Protein 2AIQ (pdb70)

Sequence (231 aa):
VIGGDECNINEHRFLALVYANGSLCGGTLINQEWVLTARHCDRGNMRIYLGMHNLKVLNKDALRRFPKEKYFCLNTRNDTIWDKDIMLIRLNRPVRNSAHIAPLSLPSNPPSVGSVCRIMGWGTITSPNATLPDVPHCANINILDYAVCQAAYKGLAATTLCAGILEGGKDTCKGDSGGPLICNGQFQGILSVGGNPCAQPRKPGIYTKVFDYTDWIQSIISGNTDATCPP

B-factor: mean 17.53, std 8.45, range [8.06, 59.02]

Organism: Agkistrodon contortrix contortrix (NCBI:txid8713)

Solvent-accessible surface area: 9927 Å² total; per-residue (Å²): 0,24,42,21,112,96,2,85,73,86,54,6,79,26,1,0,1,1,62,3,101,84,19,27,2,0,0,0,0,9,45,62,45,14,0,0,0,0,53,17,0,44,104,31,120,10,86,0,33,1,2,11,5,32,51,156,100,119,17,212,31,27,54,122,19,90,38,111,50,87,49,93,4,163,57,54,132,152,102,21,79,110,3,5,1,0,4,0,0,69,0,38,137,43,1,150,82,37,70,34,1,11,45,30,74,48,8,93,65,50,12,83,99,48,14,86,0,66,0,3,0,2,0,5,53,55,27,91,127,84,59,108,11,60,20,0,29,4,4,71,0,45,4,19,79,68,51,21,0,103,90,28,33,182,30,21,3,53,18,11,13,1,0,1,28,68,132,8,43,85,4,8,9,134,14,1,14,0,2,2,0,19,0,104,61,37,0,1,0,0,7,5,34,39,11,93,55,12,14,44,90,149,82,4,1,4,0,1,48,0,70,45,0,27,106,9,1,87,47,12,52,99,60,65,107,137,26,99,5,24,148

Foldseek 3Di:
DAQFAFDDLQPQQQWKWKAAVVATEIWGNAAQFKIKFFQVRHRHPIKIKGLAFFQPPGDPQIDIWDFPDKDFAPPADDQAPSARGMMMGTTPDTGDDDSRHDGAHADPDADDFFFKKKAKFQWAHDFPPRDGGRGITMDIKTFHDVVLQVVQDPRHYPQKTWIGHQQFRDADDGNHAGTFIATPNHGFWGWDDWDGVHRHHSTYTITRGRNQCVVVVCCVVVPDDVGHGHD

CATH classification: 2.40.10.10 (+1 more: 2.40.10.10)

Secondary structure (DSSP, 8-state):
-BS-EEPPTTS-TTEEEEEETTEEEEEEE-SSSEEEE-GGG--SS-EEEES-S-TTS--TT-EEE-EEEEE--SS--SSSTTTT--EEEEESS----BTTB------SSPPPTT-EEEEEESS-SSSSS----SS-EEEEEEEEPHHHHHHH-TT--SSEEEEE-TT-S-B--TT-TTPEEEETTEEEEEEEEE-SSTT-TT--EEEEEGGGGHHHHHHHHHT-SS-----

InterPro domains:
  IPR001254 Serine proteases, trypsin domain [PF00089] (1-217)
  IPR001254 Serine proteases, trypsin domain [PS50240] (1-222)
  IPR001254 Serine proteases, trypsin domain [SM00020] (1-217)
  IPR001254 Serine proteases, trypsin domain [cd00190] (1-220)
  IPR001314 Peptidase S1A, chymotrypsin family [PR00722] (26-41)
  IPR001314 Peptidase S1A, chymotrypsin family [PR00722] (81-95)
  IPR001314 Peptidase S1A, chymotrypsin family [PR00722] (170-182)
  IPR009003 Peptidase S1, PA clan [SSF50494] (1-230)
  IPR033116 Serine proteases, trypsin family, serine active site [PS00135] (171-182)

Structure (mmCIF, N/CA/C/O backbone):
data_2AIQ
#
_entry.id   2AIQ
#
_cell.length_a   80.516
_cell.length_b   63.463
_cell.length_c   48.216
_cell.angle_alpha   90.00
_cell.angle_beta   99.85
_cell.angle_gamma   90.00
#
_symmetry.space_group_name_H-M   'C 1 2 1'
#
loop_
_entity.id
_entity.type
_entity.pdbx_description
1 polymer 'Protein C activator'
2 non-polymer 2-acetamido-2-deoxy-beta-D-glucopyranose
3 non-polymer 'SULFATE ION'
4 non-polymer 'ACETATE ION'
5 non-polymer 'CHLORIDE ION'
6 non-polymer BENZAMIDINE
7 non-polymer GLYCEROL
8 water water
#
loop_
_atom_site.group_PDB
_atom_site.id
_atom_site.type_symbol
_atom_site.label_atom_id
_atom_site.label_alt_id
_atom_site.label_comp_id
_atom_site.label_asym_id
_atom_site.label_entity_id
_atom_site.label_seq_id
_atom_site.pdbx_PDB_ins_code
_atom_site.Cartn_x
_atom_site.Cartn_y
_atom_site.Cartn_z
_atom_site.occupancy
_atom_site.B_iso_or_equiv
_atom_site.auth_seq_id
_atom_site.auth_comp_id
_atom_site.auth_asym_id
_atom_site.auth_atom_id
_atom_site.pdbx_PDB_model_num
ATOM 1 N N . VAL A 1 1 ? 13.614 -8.541 17.486 1.00 11.14 16 VAL A N 1
ATOM 2 C CA . VAL A 1 1 ? 12.267 -8.506 18.129 1.00 12.09 16 VAL A CA 1
ATOM 3 C C . VAL A 1 1 ? 12.313 -9.406 19.338 1.00 12.70 16 VAL A C 1
ATOM 4 O O . VAL A 1 1 ? 12.736 -10.561 19.241 1.00 12.65 16 VAL A O 1
ATOM 8 N N . ILE A 1 2 ? 11.884 -8.859 20.476 1.00 12.69 17 ILE A N 1
ATOM 9 C CA . ILE A 1 2 ? 11.803 -9.595 21.733 1.00 13.67 17 ILE A CA 1
ATOM 10 C C . ILE A 1 2 ? 10.376 -10.049 21.924 1.00 13.43 17 ILE A C 1
ATOM 11 O O . ILE A 1 2 ? 9.443 -9.285 21.665 1.00 12.75 17 ILE A O 1
ATOM 16 N N . GLY A 1 3 ? 10.195 -11.273 22.421 1.00 13.94 18 GLY A N 1
ATOM 17 C CA . GLY A 1 3 ? 8.859 -11.729 22.801 1.00 15.04 18 GLY A CA 1
ATOM 18 C C . GLY A 1 3 ? 7.953 -12.175 21.678 1.00 15.43 18 GLY A C 1
ATOM 19 O O . GLY A 1 3 ? 6.750 -12.349 21.878 1.00 16.06 18 GLY A O 1
ATOM 20 N N . GLY A 1 4 ? 8.534 -12.389 20.502 1.00 15.59 19 GLY A N 1
ATOM 21 C CA . GLY A 1 4 ? 7.770 -12.796 19.349 1.00 16.26 19 GLY A CA 1
ATOM 22 C C . GLY A 1 4 ? 8.101 -14.207 18.932 1.00 16.93 19 GLY A C 1
ATOM 23 O O . GLY A 1 4 ? 8.658 -14.993 19.700 1.00 16.81 19 GLY A O 1
ATOM 24 N N . ASP A 1 5 ? 7.739 -14.522 17.697 1.00 17.05 20 ASP A N 1
ATOM 25 C CA . ASP A 1 5 ? 8.017 -15.818 17.130 1.00 17.60 20 ASP A CA 1
ATOM 26 C C . ASP A 1 5 ? 8.498 -15.633 15.706 1.00 16.97 20 ASP A C 1
ATOM 27 O O . ASP A 1 5 ? 8.429 -14.535 15.155 1.00 16.56 20 ASP A O 1
ATOM 36 N N . GLU A 1 6 ? 8.970 -16.708 15.098 1.00 16.40 21 GLU A N 1
ATOM 37 C CA . GLU A 1 6 ? 9.306 -16.655 13.699 1.00 15.95 21 GLU A CA 1
ATOM 38 C C . GLU A 1 6 ? 8.117 -16.141 12.890 1.00 15.50 21 GLU A C 1
ATOM 39 O O . GLU A 1 6 ? 6.993 -16.618 13.036 1.00 15.39 21 GLU A O 1
ATOM 45 N N . CYS A 1 7 ? 8.368 -15.145 12.049 1.00 14.79 22 CYS A N 1
ATOM 46 C CA . CYS A 1 7 ? 7.350 -14.660 11.134 1.00 14.33 22 CYS A CA 1
ATOM 47 C C . CYS A 1 7 ? 6.904 -15.765 10.208 1.00 14.60 22 CYS A C 1
ATOM 48 O O . CYS A 1 7 ? 7.691 -16.616 9.834 1.00 15.01 22 CYS A O 1
ATOM 51 N N . ASN A 1 8 ? 5.650 -15.718 9.792 1.00 15.25 23 ASN A N 1
ATOM 52 C CA . ASN A 1 8 ? 5.234 -16.576 8.699 1.00 15.74 23 ASN A CA 1
ATOM 53 C C . ASN A 1 8 ? 6.048 -16.200 7.461 1.00 15.65 23 ASN A C 1
ATOM 54 O O . ASN A 1 8 ? 6.263 -15.013 7.180 1.00 15.51 23 ASN A O 1
ATOM 59 N N . ILE A 1 9 ? 6.504 -17.210 6.725 1.00 15.28 24 ILE A N 1
ATOM 60 C CA . ILE A 1 9 ? 7.341 -16.981 5.553 1.00 15.24 24 ILE A CA 1
ATOM 61 C C . ILE A 1 9 ? 6.691 -16.067 4.504 1.00 15.28 24 ILE A C 1
ATOM 62 O O . ILE A 1 9 ? 7.388 -15.459 3.684 1.00 15.10 24 ILE A O 1
ATOM 67 N N . ASN A 1 10 ? 5.361 -15.961 4.544 1.00 15.67 25 ASN A N 1
ATOM 68 C CA . ASN A 1 10 ? 4.629 -15.214 3.525 1.00 16.21 25 ASN A CA 1
ATOM 69 C C . ASN A 1 10 ? 4.088 -13.879 4.001 1.00 15.74 25 ASN A C 1
ATOM 70 O O . ASN A 1 10 ? 3.452 -13.162 3.225 1.00 16.45 25 ASN A O 1
ATOM 75 N N . GLU A 1 11 ? 4.341 -13.546 5.263 1.00 15.48 26 GLU A N 1
ATOM 76 C CA . GLU A 1 11 ? 3.675 -12.387 5.849 1.00 15.07 26 GLU A CA 1
ATOM 77 C C . GLU A 1 11 ? 4.521 -11.131 5.790 1.00 14.69 26 GLU A C 1
ATOM 78 O O . GLU A 1 11 ? 4.130 -10.099 6.328 1.00 15.23 26 GLU A O 1
ATOM 84 N N . HIS A 1 12 ? 5.670 -11.202 5.125 1.00 13.60 27 HIS A N 1
ATOM 85 C CA . HIS A 1 12 ? 6.591 -10.079 5.160 1.00 12.34 27 HIS A CA 1
ATOM 86 C C . HIS A 1 12 ? 7.240 -9.844 3.807 1.00 11.55 27 HIS A C 1
ATOM 87 O O . HIS A 1 12 ? 8.444 -9.609 3.704 1.00 10.40 27 HIS A O 1
ATOM 94 N N . ARG A 1 13 ? 6.423 -9.885 2.760 1.00 10.72 28 ARG A N 1
ATOM 95 C CA . ARG A 1 13 ? 6.960 -9.837 1.415 1.00 10.94 28 ARG A CA 1
ATOM 96 C C . ARG A 1 13 ? 7.596 -8.485 1.095 1.00 10.40 28 ARG A C 1
ATOM 97 O O . ARG A 1 13 ? 8.373 -8.362 0.168 1.00 10.99 28 ARG A O 1
ATOM 105 N N . PHE A 1 14 ? 7.249 -7.480 1.891 1.00 10.26 29 PHE A N 1
ATOM 106 C CA . PHE A 1 14 ? 7.730 -6.115 1.712 1.00 10.11 29 PHE A CA 1
ATOM 107 C C . PHE A 1 14 ? 8.949 -5.855 2.598 1.00 9.79 2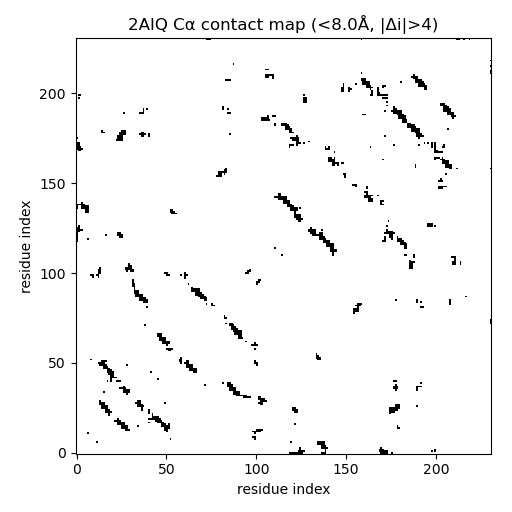9 PHE A C 1
ATOM 108 O O . PHE A 1 14 ? 9.550 -4.781 2.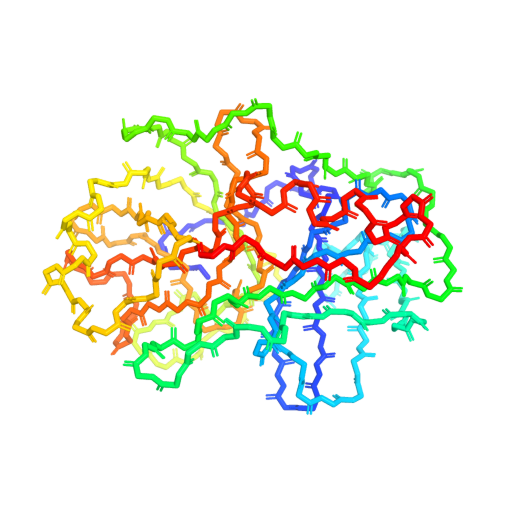541 1.00 10.10 29 PHE A O 1
ATOM 116 N N . LEU A 1 15 ? 9.327 -6.830 3.421 1.00 9.57 30 LEU A N 1
ATOM 117 C CA . LEU A 1 15 ? 10.379 -6.594 4.392 1.00 9.47 30 LEU A CA 1
ATOM 118 C C . LEU A 1 15 ? 11.739 -6.745 3.749 1.00 9.66 30 LEU A C 1
ATOM 119 O O . LEU A 1 15 ? 12.051 -7.792 3.147 1.00 9.31 30 LEU A O 1
ATOM 124 N N . ALA A 1 16 ? 12.531 -5.694 3.877 1.00 9.14 31 ALA A N 1
ATOM 125 C CA . ALA A 1 16 ? 13.878 -5.675 3.352 1.00 9.84 31 ALA A CA 1
ATOM 126 C C . ALA A 1 16 ? 14.849 -5.914 4.484 1.00 10.39 31 ALA A C 1
ATOM 127 O O . ALA A 1 16 ? 14.604 -5.506 5.609 1.00 10.00 31 ALA A O 1
ATOM 129 N N . LEU A 1 17 ? 15.955 -6.564 4.150 1.00 10.85 32 LEU A N 1
ATOM 130 C CA . LEU A 1 17 ? 17.042 -6.772 5.072 1.00 11.60 32 LEU A CA 1
ATOM 131 C C . LEU A 1 17 ? 18.140 -5.823 4.632 1.00 12.29 32 LEU A C 1
ATOM 132 O O . LEU A 1 17 ? 18.587 -5.880 3.495 1.00 11.86 32 LEU A O 1
ATOM 137 N N . VAL A 1 18 ? 18.565 -4.946 5.538 1.00 13.04 33 VAL A N 1
ATOM 138 C CA . VAL A 1 18 ? 19.519 -3.918 5.185 1.00 14.64 33 VAL A CA 1
ATOM 139 C C . VAL A 1 18 ? 20.798 -4.167 5.978 1.00 15.97 33 VAL A C 1
ATOM 140 O O . VAL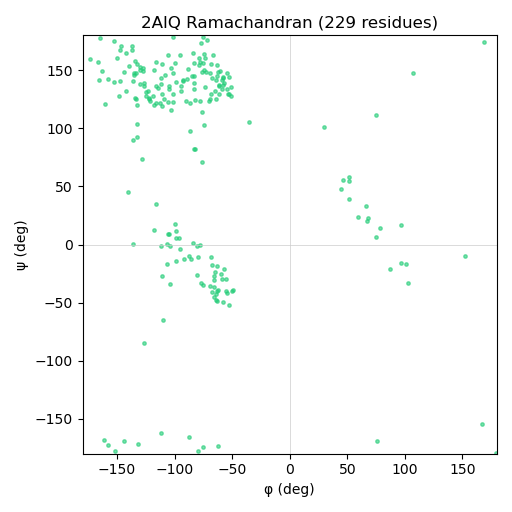 A 1 18 ? 20.777 -4.234 7.205 1.00 17.45 33 VAL A O 1
ATOM 144 N N . TYR A 1 19 ? 21.901 -4.344 5.267 1.00 16.60 34 TYR A N 1
ATOM 145 C CA . TYR A 1 19 ? 23.194 -4.472 5.921 1.00 17.42 34 TYR A CA 1
ATOM 146 C C . TYR A 1 19 ? 24.025 -3.280 5.522 1.00 17.65 34 TYR A C 1
ATOM 147 O O . TYR A 1 19 ? 24.046 -2.913 4.361 1.00 18.25 34 TYR A O 1
ATOM 156 N N . ALA A 1 20 ? 24.694 -2.665 6.481 1.00 18.00 36 ALA A N 1
ATOM 157 C CA . ALA A 1 20 ? 25.616 -1.581 6.177 1.00 19.22 36 ALA A CA 1
ATOM 158 C C . ALA A 1 20 ? 26.784 -1.738 7.129 1.00 20.82 36 ALA A C 1
ATOM 159 O O . ALA A 1 20 ? 26.684 -2.508 8.073 1.00 22.18 36 ALA A O 1
ATOM 161 N N . ASN A 1 21 ? 27.894 -1.062 6.853 0.70 22.58 38 ASN A N 1
ATOM 162 C CA . ASN A 1 21 ? 29.112 -1.183 7.659 0.70 23.91 38 ASN A CA 1
ATOM 163 C C . ASN A 1 21 ? 28.825 -1.382 9.142 0.70 24.36 38 ASN A C 1
ATOM 164 O O . ASN A 1 21 ? 28.416 -0.450 9.844 0.70 24.90 38 ASN A O 1
ATOM 169 N N . GLY A 1 22 ? 29.020 -2.618 9.591 0.70 24.26 39 GLY A N 1
ATOM 170 C CA . GLY A 1 22 ? 28.867 -2.996 10.991 0.70 24.50 39 GLY A CA 1
ATOM 171 C C . GLY A 1 22 ? 27.445 -2.908 11.505 0.70 24.41 39 GLY A C 1
ATOM 172 O O . GLY A 1 22 ? 27.222 -2.597 12.675 0.70 25.26 39 GLY A O 1
ATOM 173 N N . SER A 1 23 ? 26.467 -3.187 10.645 1.00 23.96 40 SER A N 1
ATOM 174 C CA . SER A 1 23 ? 25.093 -2.912 11.036 1.00 22.51 40 SER A CA 1
ATOM 175 C C . SER A 1 23 ? 24.005 -3.676 10.306 1.00 21.16 40 SER A C 1
ATOM 176 O O . SER A 1 23 ? 24.059 -3.884 9.107 1.00 21.62 40 SER A O 1
ATOM 179 N N . LEU A 1 24 ? 22.991 -4.042 11.070 1.00 19.06 41 LEU A N 1
ATOM 180 C CA . LEU A 1 24 ? 21.820 -4.739 10.575 1.00 17.00 41 LEU A CA 1
ATOM 181 C C . LEU A 1 24 ? 20.617 -3.832 10.779 1.00 14.84 41 LEU A C 1
ATOM 182 O O . LEU A 1 24 ? 20.472 -3.186 11.817 1.00 14.49 41 LEU A O 1
ATOM 187 N N . CYS A 1 25 ? 19.779 -3.764 9.762 1.00 13.13 42 CYS A N 1
ATOM 188 C CA . CYS A 1 25 ? 18.521 -3.044 9.858 1.00 11.64 42 CYS A CA 1
ATOM 189 C C . CYS A 1 25 ? 17.503 -3.744 9.001 1.00 10.88 42 CYS A C 1
ATOM 190 O O . CYS A 1 25 ? 17.837 -4.581 8.164 1.00 11.73 42 CYS A O 1
ATOM 193 N N . GLY A 1 26 ? 16.258 -3.351 9.189 1.00 9.68 43 GLY A N 1
ATOM 194 C CA . GLY A 1 26 ? 15.219 -3.699 8.261 1.00 9.45 43 GLY A CA 1
ATOM 195 C C . GLY A 1 26 ? 14.910 -2.523 7.362 1.00 9.53 43 GLY A C 1
ATOM 196 O O . GLY A 1 26 ? 15.504 -1.443 7.467 1.00 9.55 43 GLY A O 1
ATOM 197 N N . GLY A 1 27 ? 13.976 -2.757 6.453 1.00 9.15 44 GLY A N 1
ATOM 198 C CA . GLY A 1 27 ? 13.465 -1.710 5.591 1.00 9.08 44 GLY A CA 1
ATOM 199 C C . GLY A 1 27 ? 12.183 -2.224 4.972 1.00 8.40 44 GLY A C 1
ATOM 200 O O . GLY A 1 27 ? 11.782 -3.369 5.205 1.00 9.18 44 GLY A O 1
ATOM 201 N N . THR A 1 28 ? 11.545 -1.373 4.181 1.00 8.77 45 THR A N 1
ATOM 202 C CA . THR A 1 28 ? 10.252 -1.718 3.607 1.00 9.12 45 THR A CA 1
ATOM 203 C C . THR A 1 28 ? 10.274 -1.357 2.153 1.00 9.38 45 THR A C 1
ATOM 204 O O . THR A 1 28 ? 10.550 -0.228 1.785 1.00 9.59 45 THR A O 1
ATOM 208 N N . LEU A 1 29 ? 9.969 -2.349 1.328 1.00 9.87 46 LEU A N 1
ATOM 209 C CA . LEU A 1 29 ? 9.813 -2.149 -0.092 1.00 10.05 46 LEU A CA 1
ATOM 210 C C . LEU A 1 29 ? 8.464 -1.477 -0.317 1.00 10.26 46 LEU A C 1
ATOM 211 O O . LEU A 1 29 ? 7.444 -2.064 -0.017 1.00 10.48 46 LEU A O 1
ATOM 216 N N . ILE A 1 30 ? 8.478 -0.240 -0.798 1.00 10.49 47 ILE A N 1
ATOM 217 C CA . ILE A 1 30 ? 7.229 0.511 -0.975 1.00 10.95 47 ILE A CA 1
ATOM 218 C C . ILE A 1 30 ? 6.705 0.504 -2.395 1.00 11.65 47 ILE A C 1
ATOM 219 O O . ILE A 1 30 ? 5.559 0.876 -2.652 1.00 12.59 47 ILE A O 1
ATOM 224 N N . ASN A 1 31 ? 7.564 0.094 -3.323 1.00 12.14 48 ASN A N 1
ATOM 225 C CA . ASN A 1 31 ? 7.147 -0.169 -4.671 1.00 12.56 48 ASN A CA 1
ATOM 226 C C . ASN A 1 31 ? 8.248 -1.032 -5.245 1.00 12.52 48 ASN A C 1
ATOM 227 O O . ASN A 1 31 ? 9.095 -1.523 -4.492 1.00 13.39 48 ASN A O 1
ATOM 232 N N . GLN A 1 32 ? 8.263 -1.236 -6.549 1.00 12.69 49 GLN A N 1
ATOM 233 C CA . GLN A 1 32 ? 9.214 -2.207 -7.074 1.00 12.89 49 GLN A CA 1
ATOM 234 C C . GLN A 1 32 ? 10.645 -1.721 -7.179 1.00 12.81 49 GLN A C 1
ATOM 235 O O . GLN A 1 32 ? 11.529 -2.484 -7.527 1.00 12.89 49 GLN A O 1
ATOM 241 N N . GLU A 1 33 ? 10.886 -0.471 -6.803 1.00 12.34 50 GLU A N 1
ATOM 242 C CA . GLU A 1 33 ? 12.217 0.091 -6.951 1.00 12.45 50 GLU A CA 1
ATOM 243 C C . GLU A 1 33 ? 12.678 0.885 -5.753 1.00 11.32 50 GLU A C 1
ATOM 244 O O . GLU A 1 33 ? 13.772 1.434 -5.780 1.00 10.61 50 GLU A O 1
ATOM 250 N N . TRP A 1 34 ? 11.853 0.973 -4.713 1.00 9.86 51 TRP A N 1
ATOM 251 C CA . TRP A 1 34 ? 12.170 1.895 -3.630 1.00 9.95 51 TRP A CA 1
ATOM 252 C C . TRP A 1 34 ? 11.947 1.272 -2.271 1.00 9.43 51 TRP A C 1
ATOM 253 O O . TRP A 1 34 ? 10.981 0.534 -2.060 1.00 9.37 51 TRP A O 1
ATOM 264 N N . VAL A 1 35 ? 12.854 1.580 -1.351 1.00 9.59 52 VAL A N 1
ATOM 265 C CA . VAL A 1 35 ? 12.814 1.072 -0.001 1.00 9.30 52 VAL A CA 1
ATOM 266 C C . VAL A 1 35 ? 12.874 2.234 0.972 1.00 9.27 52 VAL A C 1
ATOM 267 O O . VAL A 1 35 ? 13.626 3.183 0.774 1.00 9.69 52 VAL A O 1
ATOM 271 N N . LEU A 1 36 ? 12.069 2.144 2.024 1.00 8.06 53 LEU A N 1
ATOM 272 C CA . LEU A 1 36 ? 12.162 3.059 3.142 1.00 8.69 53 LEU A CA 1
ATOM 273 C C . LEU A 1 36 ? 12.815 2.351 4.308 1.00 9.01 53 LEU A C 1
ATOM 274 O O . LEU A 1 36 ? 12.457 1.238 4.670 1.00 9.75 53 LEU A O 1
ATOM 279 N N . THR A 1 37 ? 13.763 3.039 4.921 1.00 9.23 54 THR A N 1
ATOM 280 C CA . THR A 1 37 ? 14.426 2.522 6.105 1.00 9.38 54 THR A CA 1
ATOM 281 C C . THR A 1 37 ? 14.707 3.707 7.033 1.00 9.30 54 THR A C 1
ATOM 282 O O . THR A 1 37 ? 14.152 4.791 6.813 1.00 9.62 54 THR A O 1
ATOM 286 N N . ALA A 1 38 ? 15.503 3.495 8.077 1.00 9.81 55 ALA A N 1
ATOM 287 C CA . ALA A 1 38 ? 15.849 4.565 9.003 1.00 9.44 55 ALA A CA 1
ATOM 288 C C . ALA A 1 38 ? 17.139 5.181 8.513 1.00 10.14 55 ALA A C 1
ATOM 289 O O . ALA A 1 38 ? 18.020 4.471 8.061 1.00 10.59 55 ALA A O 1
ATOM 291 N N . ARG A 1 39 ? 17.269 6.501 8.598 1.00 10.77 56 ARG A N 1
ATOM 292 C CA . ARG A 1 39 ? 18.497 7.091 8.111 1.00 11.68 56 ARG A CA 1
ATOM 293 C C . ARG A 1 39 ? 19.685 6.651 8.949 1.00 12.00 56 ARG A C 1
ATOM 294 O O . ARG A 1 39 ? 20.789 6.582 8.438 1.00 13.42 56 ARG A O 1
ATOM 302 N N . HIS A 1 40 ? 19.463 6.308 10.215 1.00 12.18 57 HIS A N 1
ATOM 303 C CA . HIS A 1 40 ? 20.600 5.876 11.028 1.00 12.51 57 HIS A CA 1
ATOM 304 C C . HIS A 1 40 ? 21.170 4.538 10.596 1.00 12.97 57 HIS A C 1
ATOM 305 O O . HIS A 1 40 ? 22.255 4.132 11.040 1.00 13.45 57 HIS A O 1
ATOM 312 N N . CYS A 1 41 ? 20.447 3.854 9.715 1.00 13.73 58 CYS A N 1
ATOM 313 C CA . CYS A 1 41 ? 20.893 2.582 9.213 1.00 14.86 58 CYS A CA 1
ATOM 314 C C . CYS A 1 41 ? 21.922 2.759 8.126 1.00 15.99 58 CYS A C 1
ATOM 315 O O . CYS A 1 41 ? 22.545 1.787 7.719 1.00 16.11 58 CYS A O 1
ATOM 318 N N . ASP A 1 42 ? 22.088 3.988 7.649 1.00 17.22 59 ASP A N 1
ATOM 319 C CA . ASP A 1 42 ? 23.045 4.232 6.582 1.00 18.90 59 ASP A CA 1
ATOM 320 C C . ASP A 1 42 ? 24.438 4.392 7.150 1.00 19.39 59 ASP A C 1
ATOM 321 O O . ASP A 1 42 ? 24.921 5.508 7.338 1.00 19.93 59 ASP A O 1
ATOM 326 N N . ARG A 1 43 ? 25.077 3.260 7.402 1.00 20.25 60 ARG A N 1
ATOM 327 C CA . ARG A 1 43 ? 26.371 3.251 8.061 1.00 21.48 60 ARG A CA 1
ATOM 328 C C . ARG A 1 43 ? 27.504 2.939 7.074 1.00 21.93 60 ARG A C 1
ATOM 329 O O . ARG A 1 43 ? 28.654 2.753 7.473 1.00 22.38 60 ARG A O 1
ATOM 337 N N . GLY A 1 44 ? 27.170 2.915 5.785 1.00 22.44 62 GLY A N 1
ATOM 338 C CA . GLY A 1 44 ? 28.162 2.721 4.724 1.00 22.14 62 GLY A CA 1
ATOM 339 C C . GLY A 1 44 ? 28.085 1.354 4.078 1.00 22.21 62 GLY A C 1
ATOM 340 O O . GLY A 1 44 ? 27.756 0.371 4.738 1.00 22.55 62 GLY A O 1
ATOM 341 N N . ASN A 1 45 ? 28.408 1.291 2.787 1.00 22.07 63 ASN A N 1
ATOM 342 C CA . ASN A 1 45 ? 28.396 0.037 2.030 1.00 21.82 63 ASN A CA 1
ATOM 343 C C . ASN A 1 45 ? 27.069 -0.701 2.195 1.00 21.04 63 ASN A C 1
ATOM 344 O O . ASN A 1 45 ? 27.055 -1.865 2.597 1.00 21.44 63 ASN A O 1
ATOM 349 N N . MET A 1 46 ? 25.963 -0.026 1.903 1.00 20.21 64 MET A N 1
ATOM 350 C CA . MET A 1 46 ? 24.667 -0.639 2.108 1.00 19.72 64 MET A CA 1
ATOM 351 C C . MET A 1 46 ? 24.369 -1.695 1.067 1.00 18.55 64 MET A C 1
ATOM 352 O O . MET A 1 46 ? 24.604 -1.495 -0.129 1.00 18.65 64 MET A O 1
ATOM 357 N N . ARG A 1 47 ? 23.852 -2.820 1.543 1.00 17.26 65 ARG A N 1
ATOM 358 C CA . ARG A 1 47 ? 23.339 -3.869 0.682 1.00 16.45 65 ARG A CA 1
ATOM 359 C C . ARG A 1 47 ? 21.934 -4.117 1.177 1.00 15.07 65 ARG A C 1
ATOM 360 O O . ARG A 1 47 ? 21.697 -4.129 2.384 1.00 15.10 65 ARG A O 1
ATOM 368 N N . ILE A 1 48 ? 20.997 -4.255 0.247 1.00 13.16 66 ILE A N 1
ATOM 369 C CA . ILE A 1 48 ? 19.595 -4.420 0.607 1.00 12.59 66 ILE A CA 1
ATOM 370 C C . ILE A 1 48 ? 19.108 -5.715 0.006 1.00 12.15 66 ILE A C 1
ATOM 371 O O . ILE A 1 48 ? 19.208 -5.923 -1.201 1.00 13.17 66 ILE A O 1
ATOM 376 N N . TYR A 1 49 ? 18.566 -6.582 0.847 1.00 11.53 67 TYR A N 1
ATOM 377 C CA . TYR A 1 49 ? 18.106 -7.876 0.386 1.00 11.56 67 TYR A CA 1
ATOM 378 C C . TYR A 1 49 ? 16.611 -7.929 0.448 1.00 11.49 67 TYR A C 1
ATOM 379 O O . TYR A 1 49 ? 16.016 -7.607 1.465 1.00 11.32 67 TYR A O 1
ATOM 388 N N . LEU A 1 50 ? 16.009 -8.340 -0.660 1.00 11.04 68 LEU A N 1
ATOM 389 C CA . LEU A 1 50 ? 14.567 -8.497 -0.730 1.00 11.28 68 LEU A CA 1
ATOM 390 C C . LEU A 1 50 ? 14.255 -9.968 -0.838 1.00 11.07 68 LEU A C 1
ATOM 391 O O . LEU A 1 50 ? 15.095 -10.755 -1.287 1.00 11.10 68 LEU A O 1
ATOM 396 N N . GLY A 1 51 ? 13.049 -10.334 -0.417 1.00 10.73 69 GLY A N 1
ATOM 397 C CA . GLY A 1 51 ? 12.602 -11.715 -0.496 1.00 10.83 69 GLY A CA 1
ATOM 398 C C . GLY A 1 51 ? 13.318 -12.671 0.421 1.00 11.56 69 GLY A C 1
ATOM 399 O O . GLY A 1 51 ? 13.310 -13.879 0.187 1.00 11.79 69 GLY A O 1
ATOM 400 N N . MET A 1 52 ? 13.909 -12.135 1.491 1.00 10.94 70 MET A N 1
ATOM 401 C CA . MET A 1 52 ? 14.612 -12.977 2.462 1.00 11.49 70 MET A CA 1
ATOM 402 C C . MET A 1 52 ? 13.718 -13.407 3.598 1.00 11.78 70 MET A C 1
ATOM 403 O O . MET A 1 52 ? 12.895 -12.631 4.089 1.00 11.16 70 MET A O 1
ATOM 408 N N . HIS A 1 53 ? 13.898 -14.648 4.035 1.00 11.11 71 HIS A N 1
ATOM 409 C CA . HIS A 1 53 ? 13.296 -15.084 5.273 1.00 11.17 71 HIS A CA 1
ATOM 410 C C . HIS A 1 53 ? 14.440 -15.656 6.089 1.00 11.68 71 HIS A C 1
ATOM 411 O O . HIS A 1 53 ? 15.068 -14.959 6.894 1.00 11.94 71 HIS A O 1
ATOM 418 N N . ASN A 1 54 ? 14.752 -16.923 5.859 1.00 11.73 72 ASN A N 1
ATOM 419 C CA . ASN A 1 54 ? 15.860 -17.520 6.577 1.00 11.76 72 ASN A CA 1
ATOM 420 C C . ASN A 1 54 ? 17.194 -17.086 5.969 1.00 11.89 72 ASN A C 1
ATOM 421 O O . ASN A 1 54 ? 17.430 -17.271 4.766 1.00 12.08 72 ASN A O 1
ATOM 426 N N . LEU A 1 55 ? 18.054 -16.500 6.801 1.00 12.50 73 LEU A N 1
ATOM 427 C CA . LEU A 1 55 ? 19.377 -16.071 6.356 1.00 13.09 73 LEU A CA 1
ATOM 428 C C . LEU A 1 55 ? 20.238 -17.247 5.915 1.00 13.09 73 LEU A C 1
ATOM 429 O O . LEU A 1 55 ? 21.244 -17.072 5.209 1.00 13.69 73 LEU A O 1
ATOM 434 N N . LYS A 1 56 ? 19.838 -18.436 6.351 1.00 12.58 74 LYS A N 1
ATOM 435 C CA . LYS A 1 56 ? 20.622 -19.633 6.089 1.00 12.65 74 LYS A CA 1
ATOM 436 C C . LYS A 1 56 ? 19.944 -20.601 5.142 1.00 12.56 74 LYS A C 1
ATOM 437 O O . LYS A 1 56 ? 20.489 -21.653 4.837 1.00 12.66 74 LYS A O 1
ATOM 443 N N . VAL A 1 57 ? 18.739 -20.262 4.707 1.00 12.69 75 VAL A N 1
ATOM 444 C CA . VAL A 1 57 ? 18.047 -21.076 3.737 1.00 12.81 75 VAL A CA 1
ATOM 445 C C . VAL A 1 57 ? 17.473 -20.080 2.773 1.00 13.41 75 VAL A C 1
ATOM 446 O O . VAL A 1 57 ? 16.362 -19.572 2.973 1.00 13.84 75 VAL A O 1
ATOM 450 N N . LEU A 1 58 ? 18.255 -19.761 1.750 1.00 13.08 76 LEU A N 1
ATOM 451 C CA . LEU A 1 58 ? 17.905 -18.644 0.895 1.00 13.46 76 LEU A CA 1
ATOM 452 C C . LEU A 1 58 ? 16.682 -18.935 0.060 1.00 13.71 76 LEU A C 1
ATOM 453 O O . LEU A 1 58 ? 16.625 -19.931 -0.681 1.00 14.09 76 LEU A O 1
ATOM 458 N N . ASN A 1 59 ? 15.693 -18.052 0.159 1.00 12.77 77 ASN A N 1
ATOM 459 C CA . ASN A 1 59 ? 14.541 -18.166 -0.700 1.00 12.61 77 ASN A CA 1
ATOM 460 C C . ASN A 1 59 ? 14.999 -18.094 -2.135 1.00 12.58 77 ASN A C 1
ATOM 461 O O . ASN A 1 59 ? 15.914 -17.328 -2.481 1.00 13.02 77 ASN A O 1
ATOM 466 N N . LYS A 1 60 ? 14.369 -18.902 -2.979 1.00 13.36 78 LYS A N 1
ATOM 467 C CA . LYS A 1 60 ? 14.778 -18.973 -4.380 1.00 13.70 78 LYS A CA 1
ATOM 468 C C . LYS A 1 60 ? 14.690 -17.629 -5.073 1.00 13.65 78 LYS A C 1
ATOM 469 O O . LYS A 1 60 ? 15.465 -17.341 -5.983 1.00 14.93 78 LYS A O 1
ATOM 475 N N . ASP A 1 61 ? 13.758 -16.796 -4.604 1.00 13.31 79 ASP A N 1
ATOM 476 C CA . ASP A 1 61 ? 13.531 -15.504 -5.200 1.00 13.86 79 ASP A CA 1
ATOM 477 C C . ASP A 1 61 ? 14.216 -14.369 -4.440 1.00 13.35 79 ASP A C 1
ATOM 478 O O . ASP A 1 61 ? 13.957 -13.209 -4.722 1.00 14.13 79 ASP A O 1
ATOM 483 N N . ALA A 1 62 ? 15.103 -14.693 -3.497 1.00 13.16 80 ALA A N 1
ATOM 484 C CA . ALA A 1 62 ? 15.826 -13.638 -2.783 1.00 13.75 80 ALA A CA 1
ATOM 485 C C . ALA A 1 62 ? 16.711 -12.845 -3.737 1.00 13.66 80 ALA A C 1
ATOM 486 O O . ALA A 1 62 ? 17.285 -13.390 -4.684 1.00 14.13 80 ALA A O 1
ATOM 488 N N . LEU A 1 63 ? 16.823 -11.549 -3.466 1.00 13.31 81 LEU A N 1
ATOM 489 C CA . LEU A 1 63 ? 17.565 -10.646 -4.328 1.00 13.32 81 LEU A CA 1
ATOM 490 C C . LEU A 1 63 ? 18.449 -9.728 -3.513 1.00 13.06 81 LEU A C 1
ATOM 491 O O . LEU A 1 63 ? 18.069 -9.307 -2.415 1.00 12.85 81 LEU A O 1
ATOM 496 N N . ARG A 1 64 ? 19.609 -9.398 -4.066 1.00 12.47 82 ARG A N 1
ATOM 497 C CA . ARG A 1 64 ? 20.441 -8.350 -3.501 1.00 12.49 82 ARG A CA 1
ATOM 498 C C . ARG A 1 64 ? 20.342 -7.106 -4.359 1.00 12.44 82 ARG A C 1
ATOM 499 O O . ARG A 1 64 ? 20.363 -7.192 -5.585 1.00 12.81 82 ARG A O 1
ATOM 507 N N . ARG A 1 65 ? 20.217 -5.958 -3.695 1.00 12.14 83 ARG A N 1
ATOM 508 C CA . ARG A 1 65 ? 20.169 -4.681 -4.372 1.00 12.28 83 ARG A CA 1
ATOM 509 C C . ARG A 1 65 ? 21.027 -3.681 -3.621 1.00 12.43 83 ARG A C 1
ATOM 510 O O . ARG A 1 65 ? 21.456 -3.933 -2.496 1.00 12.80 83 ARG A O 1
ATOM 518 N N . PHE A 1 66 ? 21.276 -2.555 -4.271 1.00 13.26 84 PHE A N 1
ATOM 519 C CA . PHE A 1 66 ? 22.140 -1.523 -3.741 1.00 13.88 84 PHE A CA 1
ATOM 520 C C . PHE A 1 66 ? 21.436 -0.196 -3.907 1.00 13.81 84 PHE A C 1
ATOM 521 O O . PHE A 1 66 ? 20.595 -0.051 -4.783 1.00 13.35 84 PHE A O 1
ATOM 529 N N . PRO A 1 67 ? 21.779 0.783 -3.070 1.00 13.88 85 PRO A N 1
ATOM 530 C CA . PRO A 1 67 ? 21.181 2.091 -3.299 1.00 14.30 85 PRO A CA 1
ATOM 531 C C . PRO A 1 67 ? 21.682 2.730 -4.579 1.00 14.76 85 PRO A C 1
ATOM 532 O O . PRO A 1 67 ? 22.898 2.778 -4.832 1.00 15.97 85 PRO A O 1
ATOM 536 N N . LYS A 1 68 ? 20.738 3.176 -5.394 1.00 14.10 86 LYS A N 1
ATOM 537 C CA . LYS A 1 68 ? 21.043 3.978 -6.564 1.00 14.36 86 LYS A CA 1
ATOM 538 C C . LYS A 1 68 ? 20.711 5.452 -6.325 1.00 13.58 86 LYS A C 1
ATOM 539 O O . LYS A 1 68 ? 21.380 6.348 -6.867 1.00 14.05 86 LYS A O 1
ATOM 545 N N . GLU A 1 69 ? 19.653 5.704 -5.551 1.00 12.28 87 GLU A N 1
ATOM 546 C CA . GLU A 1 69 ? 19.318 7.052 -5.094 1.00 11.43 87 GLU A CA 1
ATOM 547 C C . GLU A 1 69 ? 19.105 6.974 -3.605 1.00 11.70 87 GLU A C 1
ATOM 548 O O . GLU A 1 69 ? 18.689 5.942 -3.084 1.00 11.84 87 GLU A O 1
ATOM 554 N N . LYS A 1 70 ? 19.388 8.063 -2.910 1.00 11.68 88 LYS A N 1
ATOM 555 C CA . LYS A 1 70 ? 19.282 8.042 -1.470 1.00 12.52 88 LYS A CA 1
ATOM 556 C C . LYS A 1 70 ? 18.884 9.413 -1.003 1.00 11.99 88 LYS A C 1
ATOM 557 O O . LYS A 1 70 ? 19.501 10.412 -1.362 1.00 12.40 88 LYS A O 1
ATOM 563 N N . TYR A 1 71 ? 17.829 9.455 -0.211 1.00 10.30 89 TYR A N 1
ATOM 564 C CA . TYR A 1 71 ? 17.312 10.714 0.275 1.00 10.23 89 TYR A CA 1
ATOM 565 C C . TYR A 1 71 ? 17.001 10.622 1.733 1.00 10.43 89 TYR A C 1
ATOM 566 O O . TYR A 1 71 ? 16.588 9.585 2.236 1.00 10.35 89 TYR A O 1
ATOM 575 N N . PHE A 1 72 ? 17.184 11.747 2.409 1.00 10.14 90 PHE A N 1
ATOM 576 C CA . PHE A 1 72 ? 16.812 11.909 3.795 1.00 11.20 90 PHE A CA 1
ATOM 577 C C . PHE A 1 72 ? 16.516 13.391 4.004 1.00 10.93 90 PHE A C 1
ATOM 578 O O . PHE A 1 72 ? 16.687 14.211 3.085 1.00 11.68 90 PHE A O 1
ATOM 586 N N . CYS A 1 73 ? 16.055 13.718 5.202 1.00 11.35 91 CYS A N 1
ATOM 587 C CA . CYS A 1 73 ? 15.593 15.057 5.500 1.00 12.16 91 CYS A CA 1
ATOM 588 C C . CYS A 1 73 ? 16.752 15.951 5.844 1.00 12.93 91 CYS A C 1
ATOM 589 O O . CYS A 1 73 ? 17.649 15.557 6.590 1.00 13.48 91 CYS A O 1
ATOM 592 N N . LEU A 1 74 ? 16.681 17.172 5.320 1.00 14.68 92 LEU A N 1
ATOM 593 C CA . LEU A 1 74 ? 17.692 18.194 5.592 1.00 16.10 92 LEU A CA 1
ATOM 594 C C . LEU A 1 74 ? 17.180 19.251 6.566 1.00 16.93 92 LEU A C 1
ATOM 595 O O . LEU A 1 74 ? 17.828 20.291 6.759 1.00 18.98 92 LEU A O 1
ATOM 600 N N . ASN A 1 75 ? 16.012 19.015 7.155 1.00 16.62 93 ASN A N 1
ATOM 601 C CA . ASN A 1 75 ? 15.430 19.955 8.116 1.00 17.19 93 ASN A CA 1
ATOM 602 C C . ASN A 1 75 ? 15.322 19.317 9.498 1.00 17.66 93 ASN A C 1
ATOM 603 O O . ASN A 1 75 ? 14.389 19.583 10.248 1.00 18.78 93 ASN A O 1
ATOM 608 N N . THR A 1 76 ? 16.292 18.476 9.825 1.00 18.35 94 THR A N 1
ATOM 609 C CA . THR A 1 76 ? 16.307 17.812 11.134 1.00 19.26 94 THR A CA 1
ATOM 610 C C . THR A 1 76 ? 16.820 18.731 12.237 1.00 20.12 94 THR A C 1
ATOM 611 O O . THR A 1 76 ? 17.560 19.687 11.978 1.00 21.15 94 THR A O 1
ATOM 615 N N . ARG A 1 77 ? 16.398 18.440 13.463 1.00 20.25 95 ARG A N 1
ATOM 616 C CA . ARG A 1 77 ? 16.918 19.105 14.650 1.00 21.11 95 ARG A CA 1
ATOM 617 C C . ARG A 1 77 ? 18.028 18.254 15.227 1.00 21.36 95 ARG A C 1
ATOM 618 O O . ARG A 1 77 ? 18.111 17.063 14.943 1.00 21.80 95 ARG A O 1
ATOM 626 N N . ASN A 1 78 A 18.847 18.858 16.087 1.00 21.76 96 ASN A N 1
ATOM 627 C CA . ASN A 1 78 A 19.953 18.170 16.746 1.00 22.39 96 ASN A CA 1
ATOM 628 C C . ASN A 1 78 A 19.640 17.906 18.225 1.00 21.65 96 ASN A C 1
ATOM 629 O O . ASN A 1 78 A 20.296 17.083 18.859 1.00 22.37 96 ASN A O 1
ATOM 634 N N . ASP A 1 79 ? 18.637 18.598 18.767 1.00 20.52 96 ASP A N 1
ATOM 635 C CA . ASP A 1 79 ? 18.302 18.440 20.194 1.00 20.41 96 ASP A CA 1
ATOM 636 C C . ASP A 1 79 ? 17.325 17.305 20.495 1.00 20.17 96 ASP A C 1
ATOM 637 O O . ASP A 1 79 ? 17.088 16.976 21.654 1.00 20.43 96 ASP A O 1
ATOM 642 N N . THR A 1 80 ? 16.732 16.720 19.465 1.00 19.39 97 THR A N 1
ATOM 643 C CA . THR A 1 80 ? 15.947 15.506 19.665 1.00 18.87 97 THR A CA 1
ATOM 644 C C . THR A 1 80 ? 16.748 14.317 19.136 1.00 18.63 97 THR A C 1
ATOM 645 O O . THR A 1 80 ? 17.721 14.498 18.401 1.00 18.38 97 THR A O 1
ATOM 649 N N . ILE A 1 81 ? 16.366 13.104 19.530 1.00 18.40 98 ILE A N 1
ATOM 650 C CA . ILE A 1 81 ? 17.156 11.927 19.183 1.00 18.14 98 ILE A CA 1
ATOM 651 C C . ILE A 1 81 ? 16.732 11.426 17.815 1.00 17.13 98 ILE A C 1
ATOM 652 O O . ILE A 1 81 ? 15.557 11.125 17.598 1.00 16.64 98 ILE A O 1
ATOM 657 N N . TRP A 1 82 ? 17.699 11.367 16.903 1.00 16.27 99 TRP A N 1
ATOM 658 C CA . TRP A 1 82 ? 17.466 10.855 15.556 1.00 15.70 99 TRP A CA 1
ATOM 659 C C . TRP A 1 82 ? 16.196 11.434 14.964 1.00 14.80 99 TRP A C 1
ATOM 660 O O . TRP A 1 82 ? 15.278 10.713 14.555 1.00 13.87 99 TRP A O 1
ATOM 671 N N . ASP A 1 83 ? 16.137 12.760 14.929 1.00 13.39 100 ASP A N 1
ATOM 672 C CA . ASP A 1 83 ? 14.995 13.426 14.341 1.00 12.43 100 ASP A CA 1
ATOM 673 C C . ASP A 1 83 ? 14.823 12.967 12.898 1.00 11.77 100 ASP A C 1
ATOM 674 O O . ASP A 1 83 ? 15.803 12.815 12.172 1.00 11.79 100 ASP A O 1
ATOM 679 N N . LYS A 1 84 ? 13.569 12.739 12.503 1.00 11.66 101 LYS A N 1
ATOM 680 C CA . LYS A 1 84 ? 13.249 12.372 11.125 1.00 11.18 101 LYS A CA 1
ATOM 681 C C . LYS A 1 84 ? 14.114 11.200 10.677 1.00 10.85 101 LYS A C 1
ATOM 682 O O . LYS A 1 84 ? 14.858 11.255 9.676 1.00 11.17 101 LYS A O 1
ATOM 688 N N . ASP A 1 85 ? 14.001 10.113 11.427 1.00 9.82 102 ASP A N 1
ATOM 689 C CA . ASP A 1 85 ? 14.835 8.955 11.165 1.00 9.77 102 ASP A CA 1
ATOM 690 C C . ASP A 1 85 ? 14.203 8.158 10.036 1.00 10.31 102 ASP A C 1
ATOM 691 O O . ASP A 1 85 ? 13.461 7.199 10.250 1.00 10.61 102 ASP A O 1
ATOM 696 N N . ILE A 1 86 ? 14.487 8.616 8.819 1.00 10.00 103 ILE A N 1
ATOM 697 C CA . ILE A 1 86 ? 13.884 8.034 7.633 1.00 10.05 103 ILE A CA 1
ATOM 698 C C . ILE A 1 86 ? 14.822 8.245 6.471 1.00 10.43 103 ILE A C 1
ATOM 699 O O . ILE A 1 86 ? 15.461 9.280 6.360 1.00 10.76 103 ILE A O 1
ATOM 704 N N . MET A 1 87 ? 14.935 7.236 5.627 1.00 10.36 104 MET A N 1
ATOM 705 C CA . MET A 1 87 ? 15.751 7.355 4.447 1.00 11.72 104 MET A CA 1
ATOM 706 C C . MET A 1 87 ? 15.039 6.616 3.350 1.00 10.73 104 MET A C 1
ATOM 707 O O . MET A 1 87 ? 14.564 5.488 3.536 1.00 10.46 104 MET A O 1
ATOM 713 N N . LEU A 1 88 ? 14.953 7.292 2.214 1.00 10.24 105 LEU A N 1
ATOM 714 C CA . LEU A 1 88 ? 14.278 6.735 1.054 1.00 10.02 105 LEU A CA 1
ATOM 715 C C . LEU A 1 88 ? 15.341 6.395 0.030 1.00 10.03 105 LEU A C 1
ATOM 716 O O . LEU A 1 88 ? 16.154 7.234 -0.345 1.00 10.82 105 LEU A O 1
ATOM 721 N N . ILE A 1 89 ? 15.324 5.144 -0.404 1.00 9.81 106 ILE A N 1
ATOM 722 C CA . ILE A 1 89 ? 16.356 4.608 -1.271 1.00 9.96 106 ILE A CA 1
ATOM 723 C C . ILE A 1 89 ? 15.709 4.079 -2.530 1.00 9.90 106 ILE A C 1
ATOM 724 O O . ILE A 1 89 ? 14.726 3.346 -2.466 1.00 10.65 106 ILE A O 1
ATOM 729 N N . ARG A 1 90 ? 16.265 4.457 -3.674 1.00 9.43 107 ARG A N 1
ATOM 730 C CA . ARG A 1 90 ? 15.901 3.784 -4.904 1.00 9.15 107 ARG A CA 1
ATOM 731 C C . ARG A 1 90 ? 16.920 2.704 -5.145 1.00 9.59 107 ARG A C 1
ATOM 732 O O . ARG A 1 90 ? 18.126 2.931 -5.024 1.00 9.55 107 ARG A O 1
ATOM 740 N N . LEU A 1 91 ? 16.412 1.520 -5.454 1.00 9.44 108 LEU A N 1
ATOM 741 C CA . LEU A 1 91 ? 17.260 0.355 -5.684 1.00 10.44 108 LEU A CA 1
ATOM 742 C C . LEU A 1 91 ? 17.922 0.465 -7.041 1.00 11.45 108 LEU A C 1
ATOM 743 O O . LEU A 1 91 ? 17.417 1.154 -7.944 1.00 12.64 108 LEU A O 1
ATOM 748 N N . ASN A 1 92 ? 19.052 -0.221 -7.189 1.00 11.43 109 ASN A N 1
ATOM 749 C CA . ASN A 1 92 ? 19.788 -0.165 -8.454 1.00 12.25 109 ASN A CA 1
ATOM 750 C C . ASN A 1 92 ? 19.022 -0.782 -9.612 1.00 12.47 109 ASN A C 1
ATOM 751 O O . ASN A 1 92 ? 19.210 -0.380 -10.753 1.00 13.50 109 ASN A O 1
ATOM 756 N N . ARG A 1 93 ? 18.197 -1.777 -9.311 1.00 12.86 110 ARG A N 1
ATOM 757 C CA . ARG A 1 93 ? 17.334 -2.420 -10.287 1.00 13.55 110 ARG A CA 1
ATOM 758 C C . ARG A 1 93 ? 16.031 -2.764 -9.602 1.00 13.66 110 ARG A C 1
ATOM 759 O O . ARG A 1 93 ? 16.012 -3.032 -8.405 1.00 12.91 110 ARG A O 1
ATOM 767 N N . PRO A 1 94 ? 14.929 -2.751 -10.355 1.00 14.14 111 PRO A N 1
ATOM 768 C CA . PRO A 1 94 ? 13.638 -3.080 -9.770 1.00 14.25 111 PRO A CA 1
ATOM 769 C C . PRO A 1 94 ? 13.574 -4.523 -9.339 1.00 15.31 111 PRO A C 1
ATOM 770 O O . PRO A 1 94 ? 14.395 -5.346 -9.762 1.00 14.64 111 PRO A O 1
ATOM 774 N N . VAL A 1 95 ? 12.591 -4.817 -8.505 1.00 15.59 112 VAL A N 1
ATOM 775 C CA . VAL A 1 95 ? 12.309 -6.180 -8.082 1.00 17.28 112 VAL A CA 1
ATOM 776 C C . VAL A 1 95 ? 10.856 -6.480 -8.394 1.00 18.20 112 VAL A C 1
ATOM 777 O O . VAL A 1 95 ? 9.947 -5.743 -7.968 1.00 20.13 112 VAL A O 1
ATOM 781 N N . ARG A 1 96 ? 10.631 -7.578 -9.099 1.00 18.20 113 ARG A N 1
ATOM 782 C CA . ARG A 1 96 ? 9.273 -7.969 -9.432 1.00 18.35 113 ARG A CA 1
ATOM 783 C C . ARG A 1 96 ? 8.617 -8.730 -8.293 1.00 17.37 113 ARG A C 1
ATOM 784 O O . ARG A 1 96 ? 9.304 -9.311 -7.453 1.00 16.70 113 ARG A O 1
ATOM 792 N N . ASN A 1 97 ? 7.286 -8.703 -8.263 1.00 16.61 114 ASN A N 1
ATOM 793 C CA . ASN A 1 97 ? 6.532 -9.472 -7.297 1.00 16.57 114 ASN A CA 1
ATOM 794 C C . ASN A 1 97 ? 6.801 -10.955 -7.496 1.00 16.62 114 ASN A C 1
ATOM 795 O O . ASN A 1 97 ?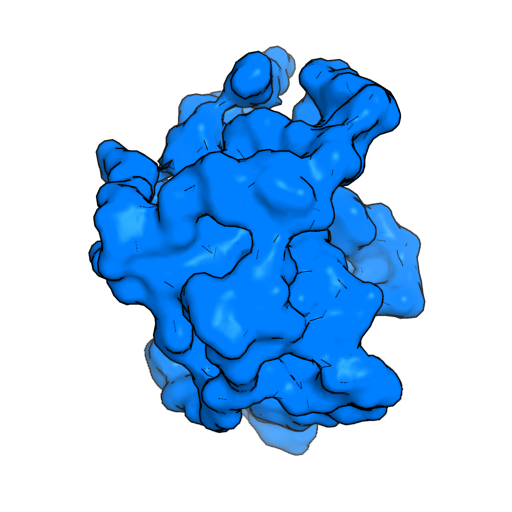 6.866 -11.449 -8.624 1.00 17.46 114 ASN A O 1
ATOM 800 N N . SER A 1 98 ? 6.990 -11.646 -6.390 1.00 16.53 115 SER A N 1
ATOM 801 C CA . SER A 1 98 ? 7.222 -13.081 -6.411 1.00 16.16 115 SER A CA 1
ATOM 802 C C . SER A 1 98 ? 6.705 -13.634 -5.099 1.00 16.13 115 SER A C 1
ATOM 803 O O . SER A 1 98 ? 6.150 -12.891 -4.284 1.00 15.88 115 SER A O 1
ATOM 806 N N . ALA A 1 99 ? 6.865 -14.937 -4.879 1.00 15.70 116 ALA A N 1
ATOM 807 C CA . ALA A 1 99 ? 6.307 -15.548 -3.686 1.00 15.64 116 ALA A CA 1
ATOM 808 C C . ALA A 1 99 ? 6.675 -14.749 -2.448 1.00 15.13 116 ALA A C 1
ATOM 809 O O . ALA A 1 99 ? 5.853 -14.575 -1.555 1.00 16.98 116 ALA A O 1
ATOM 811 N N . HIS A 1 100 ? 7.906 -14.244 -2.415 1.00 14.88 117 HIS A N 1
ATOM 812 C CA . HIS A 1 100 ? 8.398 -13.603 -1.205 1.00 13.44 117 HIS A CA 1
ATOM 813 C C . HIS A 1 100 ? 8.742 -12.152 -1.359 1.00 13.12 117 HIS A C 1
ATOM 814 O O . HIS A 1 100 ? 9.350 -11.578 -0.466 1.00 12.74 117 HIS A O 1
ATOM 821 N N . ILE A 1 101 ? 8.326 -11.547 -2.467 1.00 12.40 118 ILE A N 1
ATOM 822 C CA . ILE A 1 101 ? 8.596 -10.144 -2.680 1.00 12.41 118 ILE A CA 1
ATOM 823 C C . ILE A 1 101 ? 7.328 -9.455 -3.167 1.00 11.95 118 ILE A C 1
ATOM 824 O O . ILE A 1 101 ? 6.724 -9.877 -4.154 1.00 12.77 118 ILE A O 1
ATOM 829 N N . ALA A 1 102 ? 6.926 -8.391 -2.473 1.00 11.96 119 ALA A N 1
ATOM 830 C CA . ALA A 1 102 ? 5.835 -7.532 -2.956 1.00 11.62 119 ALA A CA 1
ATOM 831 C C . ALA A 1 102 ? 5.902 -6.261 -2.126 1.00 11.28 119 ALA A C 1
ATOM 832 O O . ALA A 1 102 ? 6.181 -6.329 -0.937 1.00 11.69 119 ALA A O 1
ATOM 834 N N . PRO A 1 103 ? 5.661 -5.099 -2.755 1.00 11.73 120 PRO A N 1
ATOM 835 C CA . PRO A 1 103 ? 5.703 -3.854 -1.981 1.00 10.98 120 PRO A CA 1
ATOM 836 C C . PRO A 1 103 ? 4.521 -3.637 -1.052 1.00 11.57 120 PRO A C 1
ATOM 837 O O . PRO A 1 103 ? 3.461 -4.241 -1.222 1.00 12.64 120 PRO A O 1
ATOM 841 N N . LEU A 1 104 ? 4.727 -2.768 -0.074 1.00 10.19 121 LEU A N 1
ATOM 842 C CA . LEU A 1 104 ? 3.677 -2.327 0.823 1.00 11.55 121 LEU A CA 1
ATOM 843 C C . LEU A 1 104 ? 3.652 -0.826 0.629 1.00 11.66 121 LEU A C 1
ATOM 844 O O . LEU A 1 104 ? 4.668 -0.167 0.800 1.00 12.36 121 LEU A O 1
ATOM 849 N N . SER A 1 105 ? 2.497 -0.303 0.258 1.00 11.80 122 SER A N 1
ATOM 850 C CA . SER A 1 105 ? 2.382 1.076 -0.173 1.00 13.08 122 SER A CA 1
ATOM 851 C C . SER A 1 105 ? 2.143 2.020 0.991 1.00 11.87 122 SER A C 1
ATOM 852 O O . SER A 1 105 ? 2.326 1.649 2.153 1.00 11.28 122 SER A O 1
ATOM 855 N N . LEU A 1 106 ? 1.734 3.251 0.674 1.00 10.61 123 LEU A N 1
ATOM 856 C CA . LEU A 1 106 ? 1.719 4.316 1.661 1.00 10.51 123 LEU A CA 1
ATOM 857 C C . LEU A 1 106 ? 0.395 4.364 2.395 1.00 10.52 123 LEU A C 1
ATOM 858 O O . LEU A 1 106 ? -0.662 4.152 1.807 1.00 9.83 123 LEU A O 1
ATOM 863 N N . PRO A 1 107 ? 0.445 4.653 3.700 1.00 10.27 124 PRO A N 1
ATOM 864 C CA . PRO A 1 107 ? -0.776 4.619 4.482 1.00 10.80 124 PRO A CA 1
ATOM 865 C C . PRO A 1 107 ? -1.731 5.737 4.109 1.00 11.13 124 PRO A C 1
ATOM 866 O O . PRO A 1 107 ? -1.312 6.835 3.746 1.00 10.28 124 PRO A O 1
ATOM 870 N N . SER A 1 108 ? -3.015 5.442 4.213 1.00 12.62 125 SER A N 1
ATOM 871 C CA . SER A 1 108 ? -4.052 6.420 3.896 1.00 13.57 125 SER A CA 1
ATOM 872 C C . SER A 1 108 ? -4.356 7.300 5.099 1.00 13.68 125 SER A C 1
ATOM 873 O O . SER A 1 108 ? -5.017 8.313 4.985 1.00 14.08 125 SER A O 1
ATOM 876 N N . ASN A 1 109 ? -3.863 6.906 6.266 1.00 13.48 127 ASN A N 1
ATOM 877 C CA . ASN A 1 109 ? -4.136 7.620 7.498 1.00 13.78 127 ASN A CA 1
ATOM 878 C C . ASN A 1 109 ? -3.178 7.108 8.555 1.00 13.94 127 ASN A C 1
ATOM 879 O O . ASN A 1 109 ? -2.694 5.985 8.419 1.00 13.62 127 ASN A O 1
ATOM 884 N N . PRO A 1 110 ? -2.913 7.918 9.597 1.00 14.23 128 PRO A N 1
ATOM 885 C CA . PRO A 1 110 ? -2.109 7.386 10.685 1.00 14.36 128 PRO A CA 1
ATOM 886 C C . PRO A 1 110 ? -2.982 6.497 11.575 1.00 14.88 128 PRO A C 1
ATOM 887 O O . PRO A 1 110 ? -4.209 6.602 11.527 1.00 14.74 128 PRO A O 1
ATOM 891 N N . PRO A 1 111 ? -2.357 5.616 12.369 1.00 14.61 129 PRO A N 1
ATOM 892 C CA . PRO A 1 111 ? -3.136 4.635 13.100 1.00 14.65 129 PRO A CA 1
ATOM 893 C C . PRO A 1 111 ? -3.658 5.183 14.421 1.00 14.77 129 PRO A C 1
ATOM 894 O O . PRO A 1 111 ? -2.974 5.959 15.092 1.00 15.68 129 PRO A O 1
ATOM 898 N N . SER A 1 112 ? -4.859 4.763 14.801 1.00 14.64 131 SER A N 1
ATOM 899 C CA . SER A 1 112 ? -5.397 5.119 16.103 1.00 14.89 131 SER A CA 1
ATOM 900 C C . SER A 1 112 ? -4.564 4.531 17.211 1.00 13.87 131 SER A C 1
ATOM 901 O O . SER A 1 112 ? -4.075 3.419 17.098 1.00 13.05 131 SER A O 1
ATOM 904 N N . VAL A 1 113 ? -4.400 5.302 18.282 1.00 12.82 132 VAL A N 1
ATOM 905 C CA . VAL A 1 113 ? -3.901 4.751 19.523 1.00 12.51 132 VAL A CA 1
ATOM 906 C C . VAL A 1 113 ? -4.736 3.529 19.871 1.00 12.04 132 VAL A C 1
ATOM 907 O O . VAL A 1 113 ? -5.963 3.537 19.727 1.00 12.70 132 VAL A O 1
ATOM 911 N N . GLY A 1 114 ? -4.063 2.469 20.285 1.00 12.16 133 GLY A N 1
ATOM 912 C CA . GLY A 1 114 ? -4.733 1.212 20.587 1.00 12.42 133 GLY A CA 1
ATOM 913 C C . GLY A 1 114 ? -4.707 0.205 19.463 1.00 13.00 133 GLY A C 1
ATOM 914 O O . GLY A 1 114 ? -4.985 -0.979 19.686 1.00 14.12 133 GLY A O 1
ATOM 915 N N . SER A 1 115 ? -4.391 0.665 18.248 1.00 12.59 134 SER A N 1
ATOM 916 C CA . SER A 1 115 ? -4.328 -0.228 17.091 1.00 12.90 134 SER A CA 1
ATOM 917 C C . SER A 1 115 ? -3.326 -1.328 17.357 1.00 12.73 134 SER A C 1
ATOM 918 O O . SER A 1 115 ? -2.297 -1.093 17.974 1.00 12.59 134 SER A O 1
ATOM 921 N N . VAL A 1 116 ? -3.631 -2.524 16.870 1.00 12.46 135 VAL A N 1
ATOM 922 C CA . VAL A 1 116 ? -2.676 -3.613 16.898 1.00 13.14 135 VAL A CA 1
ATOM 923 C C . VAL A 1 116 ? -1.761 -3.462 15.701 1.00 12.49 135 VAL A C 1
ATOM 924 O O . VAL A 1 116 ? -2.210 -3.222 14.578 1.00 13.56 135 VAL A O 1
ATOM 928 N N . CYS A 1 117 ? -0.467 -3.603 15.959 1.00 11.93 136 CYS A N 1
ATOM 929 C CA . CYS A 1 117 ? 0.527 -3.509 14.904 1.00 12.00 136 CYS A CA 1
ATOM 930 C C . CYS A 1 117 ? 1.424 -4.717 14.931 1.00 11.99 136 CYS A C 1
ATOM 931 O O . CYS A 1 117 ? 1.674 -5.299 15.975 1.00 12.87 136 CYS A O 1
ATOM 934 N N . ARG A 1 118 ? 1.911 -5.080 13.764 1.00 11.58 137 ARG A N 1
ATOM 935 C CA . ARG A 1 118 ? 2.929 -6.093 13.645 1.00 11.74 137 ARG A CA 1
ATOM 936 C C . ARG A 1 118 ? 4.294 -5.427 13.593 1.00 11.00 137 ARG A C 1
ATOM 937 O O . ARG A 1 118 ? 4.484 -4.444 12.890 1.00 10.57 137 ARG A O 1
ATOM 945 N N . ILE A 1 119 ? 5.240 -5.989 14.335 1.00 10.32 138 ILE A N 1
ATOM 946 C CA . ILE A 1 119 ? 6.640 -5.632 14.186 1.00 9.93 138 ILE A CA 1
ATOM 947 C C . ILE A 1 119 ? 7.394 -6.859 13.707 1.00 10.99 138 ILE A C 1
ATOM 948 O O . ILE A 1 119 ? 6.946 -8.005 13.875 1.00 10.82 138 ILE A O 1
ATOM 953 N N . MET A 1 120 ? 8.530 -6.615 13.082 1.00 10.23 139 MET A N 1
ATOM 954 C CA . MET A 1 120 ? 9.265 -7.702 12.462 1.00 11.08 139 MET A CA 1
ATOM 955 C C . MET A 1 120 ? 10.666 -7.278 12.201 1.00 10.81 139 MET A C 1
ATOM 956 O O . MET A 1 120 ? 10.943 -6.114 11.919 1.00 10.84 139 MET A O 1
ATOM 961 N N . GLY A 1 121 ? 11.555 -8.255 12.248 1.00 10.51 140 GLY A N 1
ATOM 962 C CA . GLY A 1 121 ? 12.922 -7.986 11.870 1.00 10.36 140 GLY A CA 1
ATOM 963 C C . GLY A 1 121 ? 13.852 -9.106 12.241 1.00 10.78 140 GLY A C 1
ATOM 964 O O . GLY A 1 121 ? 13.466 -10.068 12.900 1.00 10.40 140 GLY A O 1
ATOM 965 N N . TRP A 1 122 ? 15.090 -8.953 11.809 1.00 11.08 141 TRP A N 1
ATOM 966 C CA . TRP A 1 122 ? 16.103 -9.931 12.123 1.00 11.32 141 TRP A CA 1
ATOM 967 C C . TRP A 1 122 ? 16.964 -9.459 13.284 1.00 11.98 141 TRP A C 1
ATOM 968 O O . TRP A 1 122 ? 18.056 -9.976 13.511 1.00 11.19 141 TRP A O 1
ATOM 979 N N . GLY A 1 123 ? 16.465 -8.478 14.027 1.00 11.52 142 GLY A N 1
ATOM 980 C CA . GLY A 1 123 ? 17.194 -7.946 15.167 1.00 11.58 142 GLY A CA 1
ATOM 981 C C . GLY A 1 123 ? 17.224 -8.917 16.317 1.00 11.79 142 GLY A C 1
ATOM 982 O O . GLY A 1 123 ? 16.641 -10.006 16.266 1.00 11.88 142 GLY A O 1
ATOM 983 N N . THR A 1 124 ? 17.944 -8.524 17.356 1.00 11.94 143 THR A N 1
ATOM 984 C CA . THR A 1 124 ? 18.138 -9.407 18.488 1.00 12.72 143 THR A CA 1
ATOM 985 C C . THR A 1 124 ? 16.820 -9.846 19.113 1.00 13.18 143 THR A C 1
ATOM 986 O O . THR A 1 124 ? 15.848 -9.078 19.166 1.00 13.05 143 THR A O 1
ATOM 990 N N . ILE A 1 125 ? 16.795 -11.098 19.566 1.00 13.53 144 ILE A N 1
ATOM 991 C CA . ILE A 1 125 ? 15.613 -11.645 20.204 1.00 14.29 144 ILE A CA 1
ATOM 992 C C . ILE A 1 125 ? 15.825 -11.711 21.712 1.00 14.40 144 ILE A C 1
ATOM 993 O O . ILE A 1 125 ? 14.937 -12.125 22.450 1.00 15.42 144 ILE A O 1
ATOM 998 N N . THR A 1 126 ? 17.012 -11.290 22.142 1.00 15.14 145 THR A N 1
ATOM 999 C CA . THR A 1 126 ? 17.304 -11.117 23.558 1.00 15.54 145 THR A CA 1
ATOM 1000 C C . THR A 1 126 ? 17.850 -9.719 23.799 1.00 15.67 145 THR A C 1
ATOM 1001 O O . THR A 1 126 ? 18.473 -9.115 22.919 1.00 15.55 145 THR A O 1
ATOM 1005 N N . SER A 1 127 ? 17.619 -9.218 25.008 1.00 15.85 146 SER A N 1
ATOM 1006 C CA . SER A 1 127 ? 18.074 -7.902 25.395 1.00 16.48 146 SER A CA 1
ATOM 1007 C C . SER A 1 127 ? 18.077 -7.863 26.899 1.00 17.22 146 SER A C 1
ATOM 1008 O O . SER A 1 127 ? 17.035 -8.073 27.506 1.00 17.08 146 SER A O 1
ATOM 1011 N N . PRO A 1 128 ? 19.248 -7.600 27.502 1.00 18.42 147 PRO A N 1
ATOM 1012 C CA . PRO A 1 128 ? 20.524 -7.304 26.861 1.00 19.52 147 PRO A CA 1
ATOM 1013 C C . PRO A 1 128 ? 21.186 -8.548 26.262 1.00 20.70 147 PRO A C 1
ATOM 1014 O O . PRO A 1 128 ? 20.635 -9.644 26.372 1.00 21.12 147 PRO A O 1
ATOM 1018 N N . ASN A 1 129 ? 22.342 -8.361 25.626 1.00 22.16 148 ASN A N 1
ATOM 1019 C CA . ASN A 1 129 ? 23.102 -9.448 24.997 1.00 24.14 148 ASN A CA 1
ATOM 1020 C C . ASN A 1 129 ? 22.448 -9.884 23.695 1.00 23.68 148 ASN A C 1
ATOM 1021 O O . ASN A 1 129 ? 21.375 -10.487 23.713 1.00 25.26 148 ASN A O 1
ATOM 1026 N N . ALA A 1 130 ? 23.106 -9.602 22.575 1.00 22.72 149 ALA A N 1
ATOM 1027 C CA . ALA A 1 130 ? 22.566 -9.907 21.247 1.00 21.82 149 ALA A CA 1
ATOM 1028 C C . ALA A 1 130 ? 22.416 -11.401 20.979 1.00 20.97 149 ALA A C 1
ATOM 1029 O O . ALA A 1 130 ? 23.332 -12.191 21.239 1.00 22.19 149 ALA A O 1
ATOM 1031 N N . THR A 1 131 ? 21.244 -11.772 20.477 1.00 19.59 150 THR A N 1
ATOM 1032 C CA . THR A 1 131 ? 21.000 -13.088 19.911 1.00 18.43 150 THR A CA 1
ATOM 1033 C C . THR A 1 131 ? 20.302 -12.845 18.593 1.00 17.82 150 THR A C 1
ATOM 1034 O O . THR A 1 131 ? 19.120 -12.507 18.562 1.00 17.31 150 THR A O 1
ATOM 1038 N N . LEU A 1 132 ? 21.051 -12.985 17.505 1.00 17.14 151 LEU A N 1
ATOM 1039 C CA . LEU A 1 132 ? 20.510 -12.697 16.190 1.00 16.91 151 LEU A CA 1
ATOM 1040 C C . LEU A 1 132 ? 19.890 -13.949 15.595 1.00 16.75 151 LEU A C 1
ATOM 1041 O O . LEU A 1 132 ? 20.561 -14.981 15.468 1.00 16.81 151 LEU A O 1
ATOM 1046 N N . PRO A 1 133 ? 18.599 -13.873 15.234 1.00 16.30 152 PRO A N 1
ATOM 1047 C CA . PRO A 1 133 ? 17.902 -15.026 14.670 1.00 16.01 152 PRO A CA 1
ATOM 1048 C C . PRO A 1 133 ? 18.248 -15.247 13.200 1.00 16.11 152 PRO A C 1
ATOM 1049 O O . PRO A 1 133 ? 18.680 -14.311 12.510 1.00 15.99 152 PRO A O 1
ATOM 1053 N N . ASP A 1 134 ? 18.057 -16.479 12.736 1.00 15.97 153 ASP A N 1
ATOM 1054 C CA . ASP A 1 134 ? 18.244 -16.793 11.323 1.00 16.46 153 ASP A CA 1
ATOM 1055 C C . ASP A 1 134 ? 17.024 -16.394 10.516 1.00 15.75 153 ASP A C 1
ATOM 1056 O O . ASP A 1 134 ? 17.115 -16.160 9.316 1.00 15.30 153 ASP A O 1
ATOM 1061 N N . VAL A 1 135 ? 15.875 -16.363 11.182 1.00 14.96 154 VAL A N 1
ATOM 1062 C CA . VAL A 1 135 ? 14.624 -16.031 10.531 1.00 14.40 154 VAL A CA 1
ATOM 1063 C C . VAL A 1 135 ? 14.084 -14.769 11.187 1.00 13.70 154 VAL A C 1
ATOM 1064 O O . VAL A 1 135 ? 14.333 -14.539 12.374 1.00 13.88 154 VAL A O 1
ATOM 1068 N N . PRO A 1 136 ? 13.338 -13.958 10.426 1.00 12.98 155 PRO A N 1
ATOM 1069 C CA . PRO A 1 136 ? 12.835 -12.736 11.077 1.00 12.81 155 PRO A CA 1
ATOM 1070 C C . PRO A 1 136 ? 11.823 -13.136 12.126 1.00 13.18 155 PRO A C 1
ATOM 1071 O O . PRO A 1 136 ? 11.087 -14.111 11.941 1.00 13.47 155 PRO A O 1
ATOM 1075 N N . HIS A 1 137 ? 11.813 -12.414 13.243 1.00 12.70 156 HIS A N 1
ATOM 1076 C CA . HIS A 1 137 ? 10.789 -12.613 14.261 1.00 12.97 156 HIS A CA 1
ATOM 1077 C C . HIS A 1 137 ? 9.759 -11.510 14.178 1.00 12.96 156 HIS A C 1
ATOM 1078 O O . HIS A 1 137 ? 10.058 -10.398 13.734 1.00 12.43 156 HIS A O 1
ATOM 1085 N N . CYS A 1 138 ? 8.552 -11.853 14.596 1.00 12.27 157 CYS A N 1
ATOM 1086 C CA . CYS A 1 138 ? 7.383 -10.998 14.464 1.00 12.60 157 CYS A CA 1
ATOM 1087 C C . CYS A 1 138 ? 6.663 -11.009 15.774 1.00 12.50 157 CYS A C 1
ATOM 1088 O O . CYS A 1 138 ? 6.663 -12.011 16.487 1.00 12.32 157 CYS A O 1
ATOM 1091 N N . ALA A 1 139 ? 6.037 -9.887 16.094 1.00 11.60 158 ALA A N 1
ATOM 1092 C CA . ALA A 1 139 ? 5.210 -9.807 17.274 1.00 11.67 158 ALA A CA 1
ATOM 1093 C C . ALA A 1 139 ? 4.104 -8.807 17.034 1.00 12.18 158 ALA A C 1
ATOM 1094 O O . ALA A 1 139 ? 4.185 -7.981 16.122 1.00 11.98 158 ALA A O 1
ATOM 1096 N N . ASN A 1 140 ? 3.055 -8.919 17.848 1.00 11.83 159 ASN A N 1
ATOM 1097 C CA . ASN A 1 140 ? 1.995 -7.927 17.854 1.00 12.42 159 ASN A CA 1
ATOM 1098 C C . ASN A 1 140 ? 2.171 -7.004 19.029 1.00 12.62 159 ASN A C 1
ATOM 1099 O O . ASN A 1 140 ? 2.350 -7.447 20.170 1.00 13.27 159 ASN A O 1
ATOM 1104 N N . ILE A 1 141 ? 2.133 -5.718 18.716 1.00 11.49 160 ILE A N 1
ATOM 1105 C CA . ILE A 1 141 ? 2.185 -4.679 19.726 1.00 11.51 160 ILE A CA 1
ATOM 1106 C C . ILE A 1 141 ? 1.071 -3.699 19.413 1.00 11.42 160 ILE A C 1
ATOM 1107 O O . ILE A 1 141 ? 0.219 -3.959 18.565 1.00 12.37 160 ILE A O 1
ATOM 1112 N N . ASN A 1 142 ? 1.064 -2.587 20.130 1.00 11.53 161 ASN A N 1
ATOM 1113 C CA . ASN A 1 142 ? -0.003 -1.624 19.991 1.00 12.29 161 ASN A CA 1
ATOM 1114 C C . ASN A 1 142 ? 0.558 -0.251 19.796 1.00 11.54 161 ASN A C 1
ATOM 1115 O O . ASN A 1 142 ? 1.666 0.038 20.272 1.00 12.21 161 ASN A O 1
ATOM 1120 N N . ILE A 1 143 ? -0.212 0.599 19.112 1.00 11.14 162 ILE A N 1
ATOM 1121 C CA . ILE A 1 143 ? 0.060 2.023 19.154 1.00 10.90 162 ILE A CA 1
ATOM 1122 C C . ILE A 1 143 ? -0.304 2.487 20.541 1.00 10.92 162 ILE A C 1
ATOM 1123 O O . ILE A 1 143 ? -1.425 2.275 21.014 1.00 11.34 162 ILE A O 1
ATOM 1128 N N . LEU A 1 144 ? 0.673 3.080 21.201 1.00 11.10 163 LEU A N 1
ATOM 1129 C CA . LEU A 1 144 ? 0.494 3.598 22.535 1.00 11.67 163 LEU A CA 1
ATOM 1130 C C . LEU A 1 144 ? 0.265 5.092 22.487 1.00 12.44 163 LEU A C 1
ATOM 1131 O O . LEU A 1 144 ? 0.664 5.782 21.541 1.00 12.82 163 LEU A O 1
ATOM 1136 N N . ASP A 1 145 ? -0.382 5.591 23.532 1.00 13.00 164 ASP A N 1
ATOM 1137 C CA . ASP A 1 145 ? -0.494 7.009 23.750 1.00 14.21 164 ASP A CA 1
ATOM 1138 C C . ASP A 1 145 ? 0.916 7.568 23.661 1.00 14.19 164 ASP A C 1
ATOM 1139 O O . ASP A 1 145 ? 1.846 7.081 24.309 1.00 13.83 164 ASP A O 1
ATOM 1144 N N . TYR A 1 146 ? 1.082 8.582 22.832 1.00 14.84 165 TYR A N 1
ATOM 1145 C CA . TYR A 1 146 ? 2.395 9.172 22.637 1.00 15.38 165 TYR A CA 1
ATOM 1146 C C . TYR A 1 146 ? 3.022 9.629 23.952 1.00 15.66 165 TYR A C 1
ATOM 1147 O O . TYR A 1 146 ? 4.252 9.631 24.091 1.00 14.92 165 TYR A O 1
ATOM 1156 N N . ALA A 1 147 ? 2.175 10.005 24.916 1.00 15.59 166 ALA A N 1
ATOM 1157 C CA . ALA A 1 147 ? 2.649 10.439 26.230 1.00 16.36 166 ALA A CA 1
ATOM 1158 C C . ALA A 1 147 ? 3.458 9.372 26.945 1.00 16.58 166 ALA A C 1
ATOM 1159 O O . ALA A 1 147 ? 4.295 9.672 27.778 1.00 17.54 166 ALA A O 1
ATOM 1161 N N . VAL A 1 148 ? 3.224 8.113 26.610 1.00 16.42 167 VAL A N 1
ATOM 1162 C CA . VAL A 1 148 ? 4.004 7.046 27.213 1.00 16.22 167 VAL A CA 1
ATOM 1163 C C . VAL A 1 148 ? 5.457 7.172 26.773 1.00 16.55 167 VAL A C 1
ATOM 1164 O O . VAL A 1 148 ? 6.369 7.064 27.589 1.00 16.80 167 VAL A O 1
ATOM 1168 N N . CYS A 1 149 ? 5.670 7.410 25.482 1.00 16.37 168 CYS A N 1
ATOM 1169 C CA . CYS A 1 149 ? 7.024 7.603 24.972 1.00 17.21 168 CYS A CA 1
ATOM 1170 C C . CYS A 1 149 ? 7.638 8.908 25.452 1.00 18.22 168 CYS A C 1
ATOM 1171 O O . CYS A 1 149 ? 8.841 8.968 25.698 1.00 19.57 168 CYS A O 1
ATOM 1174 N N . GLN A 1 150 ? 6.819 9.948 25.579 1.00 18.86 169 GLN A N 1
ATOM 1175 C CA . GLN A 1 150 ? 7.298 11.225 26.106 1.00 20.01 169 GLN A CA 1
ATOM 1176 C C . GLN A 1 150 ? 7.786 11.072 27.527 1.00 20.48 169 GLN A C 1
ATOM 1177 O O . GLN A 1 150 ? 8.786 11.687 27.898 1.00 21.51 169 GLN A O 1
ATOM 1183 N N . ALA A 1 151 ? 7.080 10.265 28.319 1.00 20.96 170 ALA A N 1
ATOM 1184 C CA . ALA A 1 151 ? 7.463 10.005 29.706 1.00 21.97 170 ALA A CA 1
ATOM 1185 C C . ALA A 1 151 ? 8.763 9.208 29.771 1.00 22.38 170 ALA A C 1
ATOM 1186 O O . ALA A 1 151 ? 9.627 9.475 30.621 1.00 23.42 170 ALA A O 1
ATOM 1188 N N . ALA A 1 152 ? 8.893 8.233 28.872 1.00 22.04 171 ALA A N 1
ATOM 1189 C CA . ALA A 1 152 ? 10.046 7.336 28.851 1.00 22.14 171 ALA A CA 1
ATOM 1190 C C . ALA A 1 152 ? 11.298 7.977 28.258 1.00 22.24 171 ALA A C 1
ATOM 1191 O O . ALA A 1 152 ? 12.418 7.645 28.656 1.00 22.92 171 ALA A O 1
ATOM 1193 N N . TYR A 1 153 ? 11.117 8.861 27.281 1.00 22.18 172 TYR A N 1
ATOM 1194 C CA . TYR A 1 153 ? 12.244 9.313 26.471 1.00 22.30 172 TYR A CA 1
ATOM 1195 C C . TYR A 1 153 ? 12.288 10.812 26.298 1.00 23.61 172 TYR A C 1
ATOM 1196 O O . TYR A 1 153 ? 11.707 11.366 25.352 1.00 24.69 172 TYR A O 1
ATOM 1205 N N . LYS A 1 154 ? 13.015 11.461 27.190 1.00 24.35 174 LYS A N 1
ATOM 1206 C CA . LYS A 1 154 ? 13.242 12.886 27.066 1.00 24.70 174 LYS A CA 1
ATOM 1207 C C . LYS A 1 154 ? 14.049 13.092 25.788 1.00 24.47 174 LYS A C 1
ATOM 1208 O O . LYS A 1 154 ? 15.093 12.475 25.602 1.00 25.05 174 LYS A O 1
ATOM 1214 N N . GLY A 1 155 ? 13.547 13.942 24.898 1.00 24.26 175 GLY A N 1
ATOM 1215 C CA . GLY A 1 155 ? 14.236 14.233 23.640 1.00 23.35 175 GLY A CA 1
ATOM 1216 C C . GLY A 1 155 ? 13.735 13.421 22.458 1.00 22.47 175 GLY A C 1
ATOM 1217 O O . GLY A 1 155 ? 14.409 13.314 21.441 1.00 22.92 175 GLY A O 1
ATOM 1218 N N . LEU A 1 156 ? 12.557 12.834 22.620 1.00 21.61 176 LEU A N 1
ATOM 1219 C CA . LEU A 1 156 ? 11.865 12.086 21.580 1.00 20.80 176 LEU A CA 1
ATOM 1220 C C . LEU A 1 156 ? 11.649 12.992 20.378 1.00 19.32 176 LEU A C 1
ATOM 1221 O O . LEU A 1 156 ? 11.274 14.152 20.529 1.00 18.70 176 LEU A O 1
ATOM 1226 N N . ALA A 1 157 ? 11.874 12.464 19.180 1.00 17.88 177 ALA A N 1
ATOM 1227 C CA . ALA A 1 157 ? 11.599 13.215 17.964 1.00 17.03 177 ALA A CA 1
ATOM 1228 C C . ALA A 1 157 ? 10.102 13.292 17.710 1.00 16.33 177 ALA A C 1
ATOM 1229 O O . ALA A 1 157 ? 9.341 12.399 18.094 1.00 15.99 177 ALA A O 1
ATOM 1231 N N . ALA A 1 158 ? 9.688 14.379 17.068 1.00 15.52 178 ALA A N 1
ATOM 1232 C CA . ALA A 1 158 ? 8.330 14.504 16.579 1.00 15.34 178 ALA A CA 1
ATOM 1233 C C . ALA A 1 158 ? 8.217 13.618 15.327 1.00 14.47 178 ALA A C 1
ATOM 1234 O O . ALA A 1 158 ? 9.153 12.879 14.990 1.00 14.33 178 ALA A O 1
ATOM 1236 N N . THR A 1 159 ? 7.074 13.682 14.665 1.00 13.21 179 THR A N 1
ATOM 1237 C CA . THR A 1 159 ? 6.743 12.805 13.538 1.00 12.03 179 THR A CA 1
ATOM 1238 C C . THR A 1 159 ? 7.096 11.360 13.818 1.00 11.46 179 THR A C 1
ATOM 1239 O O . THR A 1 159 ? 7.708 10.678 12.990 1.00 10.61 179 THR A O 1
ATOM 1243 N N . THR A 1 160 ? 6.689 10.918 15.003 1.00 11.22 180 THR A N 1
ATOM 1244 C CA . THR A 1 160 ? 6.899 9.544 15.408 1.00 11.37 180 THR A CA 1
ATOM 1245 C C . THR A 1 160 ? 5.642 8.974 16.031 1.00 11.54 180 THR A C 1
ATOM 1246 O O . THR A 1 160 ? 4.772 9.713 16.508 1.00 12.04 180 THR A O 1
ATOM 1250 N N . LEU A 1 161 ? 5.573 7.651 16.000 1.00 11.19 181 LEU A N 1
ATOM 1251 C CA . LEU A 1 161 ? 4.577 6.883 16.718 1.00 10.84 181 LEU A CA 1
ATOM 1252 C C . LEU A 1 161 ? 5.244 6.169 17.874 1.00 10.70 181 LEU A C 1
ATOM 1253 O O . LEU A 1 161 ? 6.405 5.744 17.790 1.00 10.23 181 LEU A O 1
ATOM 1258 N N . CYS A 1 162 ? 4.493 6.038 18.960 1.00 11.21 182 CYS A N 1
ATOM 1259 C CA . CYS A 1 162 ? 4.918 5.300 20.125 1.00 11.14 182 CYS A CA 1
ATOM 1260 C C . CYS A 1 162 ? 4.221 3.951 20.068 1.00 11.50 182 CYS A C 1
ATOM 1261 O O . CYS A 1 162 ? 3.018 3.901 19.951 1.00 11.45 182 CYS A O 1
ATOM 1264 N N . ALA A 1 163 ? 4.977 2.859 20.078 1.00 9.89 183 ALA A N 1
ATOM 1265 C CA . ALA A 1 163 ? 4.327 1.566 19.921 1.00 10.42 183 ALA A CA 1
ATOM 1266 C C . ALA A 1 163 ? 5.063 0.513 20.690 1.00 10.45 183 ALA A C 1
ATOM 1267 O O . ALA A 1 163 ? 6.278 0.510 20.734 1.00 10.25 183 ALA A O 1
ATOM 1269 N N . GLY A 1 164 ? 4.299 -0.365 21.305 1.00 10.25 184 GLY A N 1
ATOM 1270 C CA . GLY A 1 164 ? 4.864 -1.431 22.109 1.00 10.65 184 GLY A CA 1
ATOM 1271 C C . GLY A 1 164 ? 3.743 -2.021 22.912 1.00 11.89 184 GLY A C 1
ATOM 1272 O O . GLY A 1 164 ? 2.571 -1.928 22.529 1.00 11.64 184 GLY A O 1
ATOM 1273 N N . ILE A 1 165 ? 4.122 -2.608 24.039 1.00 12.52 185 ILE A N 1
ATOM 1274 C CA . ILE A 1 165 ? 3.164 -3.141 24.983 1.00 14.06 185 ILE A CA 1
ATOM 1275 C C . ILE A 1 165 ? 3.426 -2.339 26.226 1.00 14.87 185 ILE A C 1
ATOM 1276 O O . ILE A 1 165 ? 4.564 -2.241 26.653 1.00 14.45 185 ILE A O 1
ATOM 1281 N N . LEU A 1 166 ? 2.386 -1.744 26.792 1.00 15.97 186 LEU A N 1
ATOM 1282 C CA . LEU A 1 166 ? 2.577 -0.861 27.927 1.00 17.58 186 LEU A CA 1
ATOM 1283 C C . LEU A 1 166 ? 3.337 -1.596 29.038 1.00 18.06 186 LEU A C 1
ATOM 1284 O O . LEU A 1 166 ? 4.237 -1.032 29.667 1.00 19.68 186 LEU A O 1
ATOM 1289 N N . GLU A 1 167 A 2.991 -2.867 29.241 1.00 18.93 186 GLU A N 1
ATOM 1290 C CA . GLU A 1 167 A 3.606 -3.702 30.278 1.00 19.26 186 GLU A CA 1
ATOM 1291 C C . GLU A 1 167 A 4.963 -4.289 29.877 1.00 18.72 186 GLU A C 1
ATOM 1292 O O . GLU A 1 167 A 5.600 -5.001 30.664 1.00 19.44 186 GLU A O 1
ATOM 1298 N N . GLY A 1 168 B 5.398 -3.992 28.652 1.00 17.35 186 GLY A N 1
ATOM 1299 C CA . GLY A 1 168 B 6.626 -4.575 28.114 1.00 17.06 186 GLY A CA 1
ATOM 1300 C C . GLY A 1 168 B 6.455 -6.019 27.675 1.00 16.65 186 GLY A C 1
ATOM 1301 O O . GLY A 1 168 B 5.333 -6.530 27.584 1.00 17.46 186 GLY A O 1
ATOM 1302 N N . GLY A 1 169 ? 7.581 -6.666 27.392 1.00 16.15 187 GLY A N 1
ATOM 1303 C CA . GLY A 1 169 ? 7.602 -8.097 27.095 1.00 15.84 187 GLY A CA 1
ATOM 1304 C C . GLY A 1 169 ? 7.745 -8.387 25.609 1.00 15.66 187 GLY A C 1
ATOM 1305 O O . GLY A 1 169 ? 8.326 -9.400 25.224 1.00 16.61 187 GLY A O 1
ATOM 1306 N N . LYS A 1 170 ? 7.178 -7.519 24.775 1.00 14.91 188 LYS A N 1
ATOM 1307 C CA . LYS A 1 170 ? 7.325 -7.644 23.328 1.00 14.19 188 LYS A CA 1
ATOM 1308 C C . LYS A 1 170 ? 7.750 -6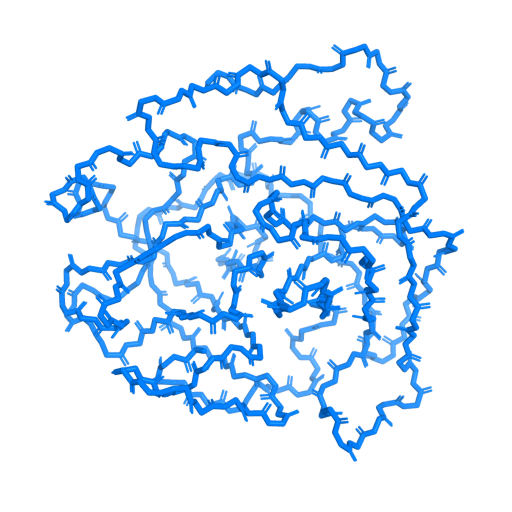.292 22.829 1.00 13.14 188 LYS A C 1
ATOM 1309 O O . LYS A 1 170 ? 7.235 -5.277 23.270 1.00 13.58 188 LYS A O 1
ATOM 1315 N N . ASP A 1 171 ? 8.690 -6.285 21.897 1.00 12.32 189 ASP A N 1
ATOM 1316 C CA . ASP A 1 171 ? 9.280 -5.029 21.473 1.00 11.76 189 ASP A CA 1
ATOM 1317 C C . ASP A 1 171 ? 10.185 -5.348 20.316 1.00 11.52 189 ASP A C 1
ATOM 1318 O O . ASP A 1 171 ? 10.618 -6.487 20.135 1.00 11.94 189 ASP A O 1
ATOM 1323 N N . THR A 1 172 ? 10.487 -4.333 19.526 1.00 10.76 190 THR A N 1
ATOM 1324 C CA . THR A 1 172 ? 11.628 -4.436 18.633 1.00 10.75 190 THR A CA 1
ATOM 1325 C C . THR A 1 172 ? 12.904 -4.234 19.436 1.00 11.82 190 THR A C 1
ATOM 1326 O O . THR A 1 172 ? 12.872 -3.900 20.629 1.00 11.73 190 THR A O 1
ATOM 1330 N N . CYS A 1 173 ? 14.037 -4.428 18.777 1.00 11.77 191 CYS A N 1
ATOM 1331 C CA . CYS A 1 173 ? 15.297 -4.240 19.448 1.00 12.25 191 CYS A CA 1
ATOM 1332 C C . CYS A 1 173 ? 16.398 -3.987 18.439 1.00 12.62 191 CYS A C 1
ATOM 1333 O O . CYS A 1 173 ? 16.129 -3.808 17.249 1.00 11.70 191 CYS A O 1
ATOM 1336 N N . LYS A 1 174 ? 17.635 -3.943 18.924 1.00 12.65 192 LYS A N 1
ATOM 1337 C CA . LYS A 1 174 ? 18.783 -3.675 18.069 1.00 13.17 192 LYS A CA 1
ATOM 1338 C C . LYS A 1 174 ? 18.793 -4.617 16.874 1.00 12.89 192 LYS A C 1
ATOM 1339 O O . LYS A 1 174 ? 18.672 -5.825 17.022 1.00 13.13 192 LYS A O 1
ATOM 1345 N N . GLY A 1 175 ? 18.935 -4.032 15.689 1.00 12.30 193 GLY A N 1
ATOM 1346 C CA . GLY A 1 175 ? 18.954 -4.793 14.458 1.00 12.05 193 GLY A CA 1
ATOM 1347 C C . GLY A 1 175 ? 17.621 -4.730 13.737 1.00 12.01 193 GLY A C 1
ATOM 1348 O O . GLY A 1 175 ? 17.550 -5.086 12.573 1.00 12.40 193 GLY A O 1
ATOM 1349 N N . ASP A 1 176 ? 16.565 -4.313 14.446 1.00 10.97 194 ASP A N 1
ATOM 1350 C CA . ASP A 1 176 ? 15.242 -4.204 13.854 1.00 10.79 194 ASP A CA 1
ATOM 1351 C C . ASP A 1 176 ? 15.009 -2.817 13.293 1.00 10.38 194 ASP A C 1
ATOM 1352 O O . ASP A 1 176 ? 14.006 -2.607 12.586 1.00 9.33 194 ASP A O 1
ATOM 1357 N N . SER A 1 177 ? 15.883 -1.867 13.627 1.00 10.96 195 SER A N 1
ATOM 1358 C CA . SER A 1 177 ? 15.693 -0.493 13.179 1.00 10.94 195 SER A CA 1
ATOM 1359 C C . SER A 1 177 ? 15.552 -0.450 11.680 1.00 10.02 195 SER A C 1
ATOM 1360 O O . SER A 1 177 ? 16.132 -1.270 10.954 1.00 10.15 195 SER A O 1
ATOM 1363 N N . GLY A 1 178 ? 14.754 0.515 11.231 1.00 9.67 196 GLY A N 1
ATOM 1364 C CA . GLY A 1 178 ? 14.491 0.676 9.820 1.00 9.98 196 GLY A CA 1
ATOM 1365 C C . GLY A 1 178 ? 13.331 -0.160 9.342 1.00 9.90 196 GLY A C 1
ATOM 1366 O O . GLY A 1 178 ? 12.794 0.103 8.282 1.00 10.05 196 GLY A O 1
ATOM 1367 N N . GLY A 1 179 ? 13.001 -1.202 10.096 1.00 9.59 197 GLY A N 1
ATOM 1368 C CA . GLY A 1 179 ? 11.923 -2.108 9.739 1.00 9.28 197 GLY A CA 1
ATOM 1369 C C . GLY A 1 179 ? 10.561 -1.491 9.968 1.00 9.85 197 GLY A C 1
ATOM 1370 O O . GLY A 1 179 ? 10.430 -0.471 10.644 1.00 9.81 197 GLY A O 1
ATOM 1371 N N . PRO A 1 180 ? 9.532 -2.102 9.368 1.00 9.27 198 PRO A N 1
ATOM 1372 C CA . PRO A 1 180 ? 8.183 -1.564 9.409 1.00 9.62 198 PRO A CA 1
ATOM 1373 C C . PRO A 1 180 ? 7.400 -1.918 10.660 1.00 9.91 198 PRO A C 1
ATOM 1374 O O . PRO A 1 180 ? 7.526 -3.012 11.216 1.00 9.95 198 PRO A O 1
ATOM 1378 N N . LEU A 1 181 ? 6.585 -0.958 11.064 1.00 9.16 199 LEU A N 1
ATOM 1379 C CA . LEU A 1 181 ? 5.492 -1.152 11.988 1.00 9.39 199 LEU A CA 1
ATOM 1380 C C . LEU A 1 181 ? 4.218 -1.161 11.122 1.00 9.42 199 LEU A C 1
ATOM 1381 O O . LEU A 1 181 ? 3.901 -0.171 10.449 1.00 9.95 199 LEU A O 1
ATOM 1386 N N . ILE A 1 182 ? 3.518 -2.298 11.096 1.00 9.87 200 ILE A N 1
ATOM 1387 C CA . ILE A 1 182 ? 2.350 -2.436 10.229 1.00 11.19 200 ILE A CA 1
ATOM 1388 C C . ILE A 1 182 ? 1.117 -2.493 11.110 1.00 12.21 200 ILE A C 1
ATOM 1389 O O . ILE A 1 182 ? 1.006 -3.386 11.906 1.00 12.74 200 ILE A O 1
ATOM 1394 N N . CYS A 1 183 ? 0.201 -1.548 10.959 1.00 12.67 201 CYS A N 1
ATOM 1395 C CA . CYS A 1 183 ? -0.980 -1.511 11.823 1.00 13.96 201 CYS A CA 1
ATOM 1396 C C . CYS A 1 183 ? -2.190 -1.511 10.950 1.00 15.26 201 CYS A C 1
ATOM 1397 O O . CYS A 1 183 ? -2.253 -0.756 9.986 1.00 15.25 201 CYS A O 1
ATOM 1400 N N . ASN A 1 184 ? -3.137 -2.382 11.274 1.00 16.44 202 ASN A N 1
ATOM 1401 C CA . ASN A 1 184 ? -4.359 -2.474 10.486 1.00 16.82 202 ASN A CA 1
ATOM 1402 C C . ASN A 1 184 ? -4.028 -2.633 8.994 1.00 16.36 202 ASN A C 1
ATOM 1403 O O . ASN A 1 184 ? -4.685 -2.056 8.137 1.00 16.69 202 ASN A O 1
ATOM 1408 N N . GLY A 1 185 ? -2.987 -3.415 8.703 1.00 14.88 207 GLY A N 1
ATOM 1409 C CA . GLY A 1 185 ? -2.563 -3.716 7.347 1.00 14.63 207 GLY A CA 1
ATOM 1410 C C . GLY A 1 185 ? -1.833 -2.605 6.607 1.00 13.68 207 GLY A C 1
ATOM 1411 O O . GLY A 1 185 ? -1.524 -2.750 5.419 1.00 14.14 207 GLY A O 1
ATOM 1412 N N . GLN A 1 186 ? -1.543 -1.518 7.325 1.00 13.45 208 GLN A N 1
ATOM 1413 C CA . GLN A 1 186 ? -0.916 -0.326 6.740 1.00 13.17 208 GLN A CA 1
ATOM 1414 C C . GLN A 1 186 ? 0.496 -0.136 7.260 1.00 12.57 208 GLN A C 1
ATOM 1415 O O . GLN A 1 186 ? 0.767 -0.391 8.430 1.00 12.97 208 GLN A O 1
ATOM 1421 N N . PHE A 1 187 ? 1.375 0.336 6.381 1.00 11.20 209 PHE A N 1
ATOM 1422 C CA . PHE A 1 187 ? 2.748 0.689 6.730 1.00 10.72 209 PHE A CA 1
ATOM 1423 C C . PHE A 1 187 ? 2.729 2.000 7.499 1.00 10.76 209 PHE A C 1
ATOM 1424 O O . PHE A 1 187 ? 2.561 3.048 6.904 1.00 11.41 209 PHE A O 1
ATOM 1432 N N . GLN A 1 188 ? 2.882 1.948 8.823 1.00 9.85 210 GLN A N 1
ATOM 1433 C CA . GLN A 1 188 ? 2.716 3.155 9.629 1.00 10.18 210 GLN A CA 1
ATOM 1434 C C . GLN A 1 188 ? 3.980 3.684 10.258 1.00 10.01 210 GLN A C 1
ATOM 1435 O O . GLN A 1 188 ? 4.061 4.867 10.561 1.00 9.09 210 GLN A O 1
ATOM 1441 N N . GLY A 1 189 ? 4.946 2.806 10.504 1.00 8.80 211 GLY A N 1
ATOM 1442 C CA . GLY A 1 189 ? 6.151 3.237 11.191 1.00 8.97 211 GLY A CA 1
ATOM 1443 C C . GLY A 1 189 ? 7.410 2.626 10.631 1.00 8.67 211 GLY A C 1
ATOM 1444 O O . GLY A 1 189 ? 7.397 1.545 10.066 1.00 8.59 211 GLY A O 1
ATOM 1445 N N . ILE A 1 190 ? 8.502 3.356 10.821 1.00 8.17 212 ILE A N 1
ATOM 1446 C CA . ILE A 1 190 ? 9.835 2.858 10.552 1.00 8.23 212 ILE A CA 1
ATOM 1447 C C . ILE A 1 190 ? 10.544 2.880 11.889 1.00 8.74 212 ILE A C 1
ATOM 1448 O O . ILE A 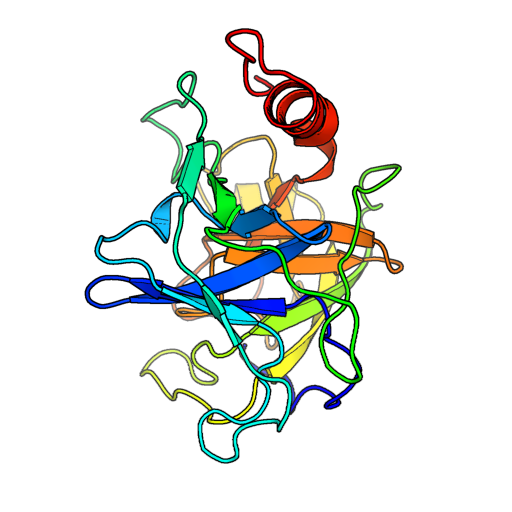1 190 ? 10.671 3.944 12.491 1.00 9.45 212 ILE A O 1
ATOM 1453 N N . LEU A 1 191 ? 11.008 1.736 12.378 1.00 8.19 213 LEU A N 1
ATOM 1454 C CA . LEU A 1 191 ? 11.609 1.742 13.709 1.00 8.49 213 LEU A CA 1
ATOM 1455 C C . LEU A 1 191 ? 12.828 2.642 13.740 1.00 8.73 213 LEU A C 1
ATOM 1456 O O . LEU A 1 191 ? 13.731 2.525 12.921 1.00 9.43 213 LEU A O 1
ATOM 1461 N N . SER A 1 192 ? 12.850 3.525 14.734 1.00 9.50 214 SER A N 1
ATOM 1462 C CA . SER A 1 192 ? 13.988 4.402 14.916 1.00 10.08 214 SER A CA 1
ATOM 1463 C C . SER A 1 192 ? 14.782 4.047 16.164 1.00 10.75 214 SER A C 1
ATOM 1464 O O . SER A 1 192 ? 15.942 3.647 16.095 1.00 11.33 214 SER A O 1
ATOM 1467 N N . VAL A 1 193 ? 14.153 4.216 17.313 1.00 11.31 215 VAL A N 1
ATOM 1468 C CA . 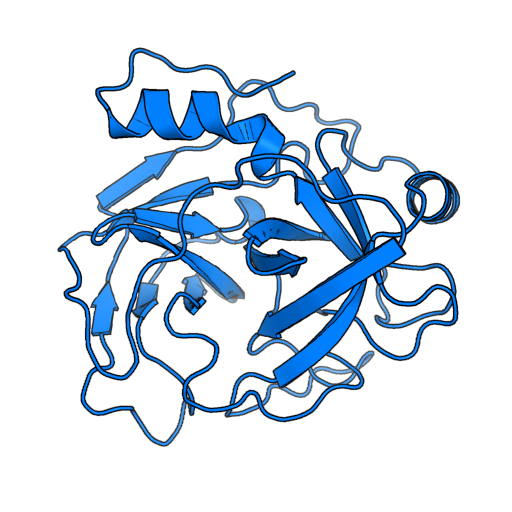VAL A 1 193 ? 14.865 4.105 18.573 1.00 11.92 215 VAL A CA 1
ATOM 1469 C C . VAL A 1 193 ? 13.957 3.522 19.632 1.00 12.11 215 VAL A C 1
ATOM 1470 O O . VAL A 1 193 ? 12.759 3.375 19.437 1.00 12.28 215 VAL A O 1
ATOM 1474 N N . GLY A 1 194 ? 14.546 3.197 20.761 1.00 12.58 216 GLY A N 1
ATOM 1475 C CA . GLY A 1 194 ? 13.770 2.715 21.877 1.00 12.47 216 GLY A CA 1
ATOM 1476 C C . GLY A 1 194 ? 14.705 2.411 23.022 1.00 13.42 216 GLY A C 1
ATOM 1477 O O . GLY A 1 194 ? 15.911 2.570 22.906 1.00 13.92 216 GLY A O 1
ATOM 1478 N N . GLY A 1 195 ? 14.131 1.950 24.122 1.00 14.46 217 GLY A N 1
ATOM 1479 C CA . GLY A 1 195 ? 14.929 1.706 25.314 1.00 16.02 217 GLY A CA 1
ATOM 1480 C C . GLY A 1 195 ? 15.797 0.484 25.138 1.00 17.21 217 GLY A C 1
ATOM 1481 O O . GLY A 1 195 ? 15.444 -0.457 24.431 1.00 17.96 217 GLY A O 1
ATOM 1482 N N . ASN A 1 196 ? 16.954 0.517 25.781 1.00 18.29 218 ASN A N 1
ATOM 1483 C CA . ASN A 1 196 ? 17.854 -0.626 25.815 1.00 19.38 218 ASN A CA 1
ATOM 1484 C C . ASN A 1 196 ? 18.239 -0.760 27.278 1.00 19.56 218 ASN A C 1
ATOM 1485 O O . ASN A 1 196 ? 18.768 0.194 27.852 1.00 21.06 218 ASN A O 1
ATOM 1490 N N . PRO A 1 197 ? 17.939 -1.916 27.900 1.00 19.02 219 PRO A N 1
ATOM 1491 C CA . PRO A 1 197 ? 17.356 -3.111 27.289 1.00 18.13 219 PRO A CA 1
ATOM 1492 C C . PRO A 1 197 ? 15.958 -2.927 26.709 1.00 17.15 219 PRO A C 1
ATOM 1493 O O . PRO A 1 197 ? 15.215 -2.041 27.121 1.00 17.06 219 PRO A O 1
ATOM 1497 N N . CYS A 1 198 ? 15.634 -3.770 25.736 1.00 16.40 220 CYS A N 1
ATOM 1498 C CA . CYS A 1 198 ? 14.372 -3.677 25.021 1.00 15.25 220 CYS A CA 1
ATOM 1499 C C . CYS A 1 198 ? 13.273 -4.377 25.786 1.00 14.98 220 CYS A C 1
ATOM 1500 O O . CYS A 1 198 ? 13.541 -5.161 26.701 1.00 15.89 220 CYS A O 1
ATOM 1503 N N . ALA A 1 199 ? 12.038 -4.089 25.403 1.00 13.97 221 ALA A N 1
ATOM 1504 C CA . ALA A 1 199 ? 10.863 -4.779 25.939 1.00 13.89 221 ALA A CA 1
ATOM 1505 C C . ALA A 1 199 ? 10.613 -4.498 27.416 1.00 13.87 221 ALA A C 1
ATOM 1506 O O . ALA A 1 199 ? 9.915 -5.266 28.080 1.00 14.28 221 ALA A O 1
ATOM 1508 N N . GLN A 1 200 A 11.180 -3.405 27.921 1.00 13.95 221 GLN A N 1
ATOM 1509 C CA . GLN A 1 200 A 10.944 -3.009 29.308 1.00 14.17 221 GLN A CA 1
ATOM 1510 C C . GLN A 1 200 A 9.558 -2.378 29.434 1.00 14.25 221 GLN A C 1
ATOM 1511 O O . GLN A 1 200 A 9.063 -1.749 28.505 1.00 14.09 221 GLN A O 1
ATOM 1522 N N . PRO A 1 201 ? 8.917 -2.547 30.596 1.00 14.76 222 PRO A N 1
ATOM 1523 C CA . PRO A 1 201 ? 7.647 -1.865 30.815 1.00 15.54 222 PRO A CA 1
ATOM 1524 C C . PRO A 1 201 ? 7.748 -0.357 30.607 1.00 15.65 222 PRO A C 1
ATOM 1525 O O . PRO A 1 201 ? 8.695 0.294 31.074 1.00 15.86 222 PRO A O 1
ATOM 1529 N N . ARG A 1 202 ? 6.774 0.190 29.877 1.00 15.87 223 ARG A N 1
ATOM 1530 C CA . ARG A 1 202 ? 6.688 1.634 29.649 1.00 17.10 223 ARG A CA 1
ATOM 1531 C C . ARG A 1 202 ? 7.911 2.230 28.955 1.00 16.39 223 ARG A C 1
ATOM 1532 O O . ARG A 1 202 ? 8.188 3.428 29.064 1.00 17.05 223 ARG A O 1
ATOM 1540 N N . LYS A 1 203 ? 8.646 1.390 28.231 1.00 15.64 224 LYS A N 1
ATOM 1541 C CA . LYS A 1 203 ? 9.771 1.851 27.434 1.00 15.37 224 LYS A CA 1
ATOM 1542 C C . LYS A 1 203 ? 9.591 1.305 26.027 1.00 14.87 224 LYS A C 1
ATOM 1543 O O . LYS A 1 203 ? 10.288 0.376 25.610 1.00 14.83 224 LYS A O 1
ATOM 1549 N N . PRO A 1 204 ? 8.636 1.899 25.296 1.00 14.17 225 PRO A N 1
ATOM 1550 C CA . PRO A 1 204 ? 8.238 1.369 23.997 1.00 13.77 225 PRO A CA 1
ATOM 1551 C C . PRO A 1 204 ? 9.198 1.741 22.873 1.00 13.02 225 PRO A C 1
ATOM 1552 O O . PRO A 1 204 ? 10.242 2.372 23.102 1.00 13.13 225 PRO A O 1
ATOM 1556 N N . GLY A 1 205 ? 8.839 1.321 21.667 1.00 11.77 226 GLY A N 1
ATOM 1557 C CA . GLY A 1 205 ? 9.607 1.691 20.493 1.00 11.14 226 GLY A CA 1
ATOM 1558 C C . GLY A 1 205 ? 9.114 3.003 19.932 1.00 10.57 226 GLY A C 1
ATOM 1559 O O . GLY A 1 205 ? 7.936 3.346 20.057 1.00 10.42 226 GLY A O 1
ATOM 1560 N N . ILE A 1 206 ? 10.028 3.718 19.292 1.00 10.30 227 ILE A N 1
ATOM 1561 C CA . ILE A 1 206 ? 9.728 4.975 18.633 1.00 10.35 227 ILE A CA 1
ATOM 1562 C C . ILE A 1 206 ? 9.895 4.742 17.143 1.00 9.89 227 ILE A C 1
ATOM 1563 O O . ILE A 1 206 ? 10.964 4.336 16.705 1.00 9.57 227 ILE A O 1
ATOM 1568 N N . TYR A 1 207 ? 8.820 4.986 16.385 1.00 9.59 228 TYR A N 1
ATOM 1569 C CA . TYR A 1 207 ? 8.769 4.642 14.971 1.00 9.37 228 TYR A CA 1
ATOM 1570 C C . TYR A 1 207 ? 8.480 5.887 14.197 1.00 9.47 228 TYR A C 1
ATOM 1571 O O . TYR A 1 207 ? 7.523 6.592 14.477 1.00 9.60 228 TYR A O 1
ATOM 1580 N N . THR A 1 208 ? 9.317 6.195 13.226 1.00 8.69 229 THR A N 1
ATOM 1581 C CA . THR A 1 208 ? 9.055 7.357 12.407 1.00 8.93 229 THR A CA 1
ATOM 1582 C C . THR A 1 208 ? 7.704 7.189 11.740 1.00 9.38 229 THR A C 1
ATOM 1583 O O . THR A 1 208 ? 7.398 6.118 11.231 1.00 9.27 229 THR A O 1
ATOM 1587 N N . LYS A 1 209 ? 6.905 8.242 11.775 1.00 10.15 230 LYS A N 1
ATOM 1588 C CA . LYS A 1 209 ? 5.494 8.130 11.430 1.00 9.84 230 LYS A CA 1
ATOM 1589 C C . LYS A 1 209 ? 5.349 8.295 9.924 1.00 10.02 230 LYS A C 1
ATOM 1590 O O . LYS A 1 209 ? 5.333 9.404 9.417 1.00 9.91 230 LYS A O 1
ATOM 1596 N N . VAL A 1 210 ? 5.260 7.172 9.219 1.00 9.56 231 VAL A N 1
ATOM 1597 C CA . VAL A 1 210 ? 5.299 7.154 7.760 1.00 9.72 231 VAL A CA 1
ATOM 1598 C C . VAL A 1 210 ? 4.258 8.069 7.144 1.00 9.37 231 VAL A C 1
ATOM 1599 O O . VAL A 1 210 ? 4.540 8.754 6.171 1.00 9.64 231 VAL A O 1
ATOM 1603 N N . PHE A 1 211 ? 3.051 8.055 7.712 1.00 9.65 232 PHE A N 1
ATOM 1604 C CA . PHE A 1 211 ? 1.970 8.871 7.169 1.00 9.76 232 PHE A CA 1
ATOM 1605 C C . PHE A 1 211 ? 2.408 10.324 6.952 1.00 9.71 232 PHE A C 1
ATOM 1606 O O . PHE A 1 211 ? 2.070 10.938 5.946 1.00 10.47 232 PHE A O 1
ATOM 1614 N N . ASP A 1 212 ? 3.178 10.861 7.896 1.00 9.35 233 ASP A N 1
ATOM 1615 C CA . ASP A 1 212 ? 3.585 12.271 7.836 1.00 10.41 233 ASP A CA 1
ATOM 1616 C C . ASP A 1 212 ? 4.472 12.565 6.643 1.00 10.31 233 ASP A C 1
ATOM 1617 O O . ASP A 1 212 ? 4.586 13.723 6.205 1.00 11.19 233 ASP A O 1
ATOM 1622 N N . TYR A 1 213 ? 5.131 11.518 6.151 1.00 10.02 234 TYR A N 1
ATOM 1623 C CA . TYR A 1 213 ? 6.126 11.636 5.104 1.00 9.42 234 TYR A CA 1
ATOM 1624 C C . TYR A 1 213 ? 5.587 11.307 3.724 1.00 9.35 234 TYR A C 1
ATOM 1625 O O . TYR A 1 213 ? 6.365 11.277 2.776 1.00 10.16 234 TYR A O 1
ATOM 1634 N N . THR A 1 214 ? 4.276 11.063 3.612 1.00 10.42 235 THR A N 1
ATOM 1635 C CA . THR A 1 214 ? 3.681 10.679 2.342 1.00 11.24 235 THR A CA 1
ATOM 1636 C C . THR A 1 214 ? 4.041 11.666 1.254 1.00 11.09 235 THR A C 1
ATOM 1637 O O . THR A 1 214 ? 4.508 11.288 0.179 1.00 10.58 235 THR A O 1
ATOM 1641 N N . ASP A 1 215 ? 3.798 12.942 1.516 1.00 11.49 236 ASP A N 1
ATOM 1642 C CA . ASP A 1 215 ? 4.003 13.927 0.468 1.00 11.49 236 ASP A CA 1
ATOM 1643 C C . ASP A 1 215 ? 5.468 14.055 0.086 1.00 10.99 236 ASP A C 1
ATOM 1644 O O . ASP A 1 215 ? 5.788 14.220 -1.089 1.00 11.52 236 ASP A O 1
ATOM 1649 N N . TRP A 1 216 ? 6.351 13.941 1.073 1.00 9.81 237 TRP A N 1
ATOM 1650 C CA . TRP A 1 216 ? 7.767 13.997 0.815 1.00 10.25 237 TRP A CA 1
ATOM 1651 C C . TRP A 1 216 ? 8.183 12.817 -0.062 1.00 9.81 237 TRP A C 1
ATOM 1652 O O . TRP A 1 216 ? 8.875 12.980 -1.066 1.00 10.53 237 TRP A O 1
ATOM 1663 N N . ILE A 1 217 ? 7.733 11.627 0.325 1.00 10.03 238 ILE A N 1
ATOM 1664 C CA . ILE A 1 217 ? 8.041 10.430 -0.440 1.00 10.46 238 ILE A CA 1
ATOM 1665 C C . ILE A 1 217 ? 7.544 10.574 -1.873 1.00 10.77 238 ILE A C 1
ATOM 1666 O O . ILE A 1 217 ? 8.282 10.348 -2.825 1.00 11.06 238 ILE A O 1
ATOM 1671 N N . GLN A 1 218 ? 6.285 10.972 -2.023 1.00 11.25 239 GLN A N 1
ATOM 1672 C CA . GLN A 1 218 ? 5.728 11.103 -3.350 1.00 11.89 239 GLN A CA 1
ATOM 1673 C C . GLN A 1 218 ? 6.451 12.164 -4.151 1.00 12.70 239 GLN A C 1
ATOM 1674 O O . GLN A 1 218 ? 6.656 12.003 -5.342 1.00 13.37 239 GLN A O 1
ATOM 1680 N N . SER A 1 219 ? 6.806 13.269 -3.511 1.00 12.84 240 SER A N 1
ATOM 1681 C CA . SER A 1 219 ? 7.468 14.342 -4.247 1.00 14.49 240 SER A CA 1
ATOM 1682 C C . SER A 1 219 ? 8.798 13.851 -4.760 1.00 15.13 240 SER A C 1
ATOM 1683 O O . SER A 1 219 ? 9.139 14.069 -5.913 1.00 15.74 240 SER A O 1
ATOM 1688 N N . ILE A 1 220 ? 9.521 13.129 -3.915 1.00 14.72 241 ILE A N 1
ATOM 1689 C CA . ILE A 1 220 ? 10.840 12.635 -4.310 1.00 15.45 241 ILE A CA 1
ATOM 1690 C C . ILE A 1 220 ? 10.756 11.662 -5.473 1.00 16.10 241 ILE A C 1
ATOM 1691 O O . ILE A 1 220 ? 11.501 11.782 -6.447 1.00 16.31 241 ILE A O 1
ATOM 1697 N N . ILE A 1 221 ? 9.858 10.691 -5.365 1.00 15.70 242 ILE A N 1
ATOM 1698 C CA . ILE A 1 221 ? 9.789 9.619 -6.351 1.00 16.22 242 ILE A CA 1
ATOM 1699 C C . ILE A 1 221 ? 9.155 10.084 -7.647 1.00 18.31 242 ILE A C 1
ATOM 1700 O O . ILE A 1 221 ? 9.552 9.642 -8.730 1.00 18.90 242 ILE A O 1
ATOM 1705 N N . SER A 1 222 ? 8.181 10.982 -7.545 1.00 19.73 243 SER A N 1
ATOM 1706 C CA . SER A 1 222 ? 7.409 11.374 -8.718 1.00 21.50 243 SER A CA 1
ATOM 1707 C C . SER A 1 222 ? 8.089 12.460 -9.546 1.00 23.30 243 SER A C 1
ATOM 1708 O O . SER A 1 222 ? 7.545 12.897 -10.564 1.00 23.83 243 SER A O 1
ATOM 1712 N N . GLY A 1 223 ? 9.280 12.887 -9.128 0.70 24.63 244 GLY A N 1
ATOM 1713 C CA . GLY A 1 223 ? 10.086 13.795 -9.947 0.70 26.50 244 GLY A CA 1
ATOM 1714 C C . GLY A 1 223 ? 11.021 14.680 -9.147 0.70 27.86 244 GLY A C 1
ATOM 1715 O O . GLY A 1 223 ? 11.893 15.343 -9.705 0.70 28.79 244 GLY A O 1
ATOM 1716 N N . ASN A 1 224 ? 10.832 14.666 -7.834 0.70 29.16 245 ASN A N 1
ATOM 1717 C CA . ASN A 1 224 ? 11.517 15.547 -6.879 0.70 30.09 245 ASN A CA 1
ATOM 1718 C C . ASN A 1 224 ? 11.934 16.926 -7.360 0.70 30.20 245 ASN A C 1
ATOM 1719 O O . ASN A 1 224 ? 12.926 17.104 -8.075 0.70 30.71 245 ASN A O 1
ATOM 1724 N N . THR A 1 225 A 11.128 17.904 -6.974 0.70 30.09 245 THR A N 1
ATOM 1725 C CA . THR A 1 225 A 11.641 19.227 -6.707 0.70 29.54 245 THR A CA 1
ATOM 1726 C C . THR A 1 225 A 12.601 18.984 -5.550 0.70 28.86 245 THR A C 1
ATO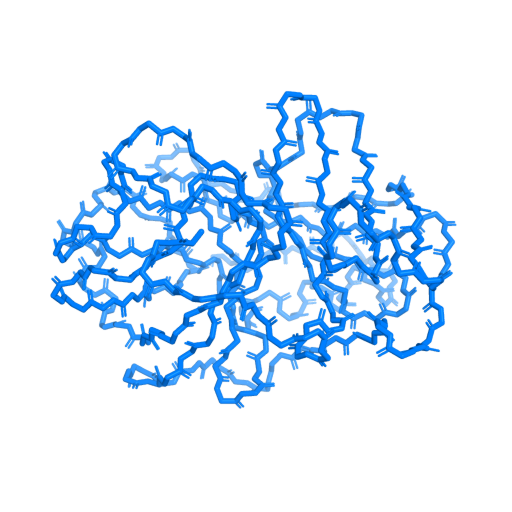M 1727 O O . THR A 1 225 A 12.840 17.832 -5.164 0.70 29.05 245 THR A O 1
ATOM 1731 N N . ASP A 1 226 B 13.153 20.040 -4.973 0.70 27.51 245 ASP A N 1
ATOM 1732 C CA . ASP A 1 226 B 13.910 19.861 -3.743 0.70 26.45 245 ASP A CA 1
ATOM 1733 C C . ASP A 1 226 B 12.922 19.673 -2.583 0.70 25.77 245 ASP A C 1
ATOM 1734 O O . ASP A 1 226 B 12.754 20.552 -1.734 0.70 25.76 245 ASP A O 1
ATOM 1739 N N . ALA A 1 227 C 12.269 18.510 -2.575 1.00 25.05 245 ALA A N 1
ATOM 1740 C CA . ALA A 1 227 C 11.196 18.193 -1.624 1.00 23.99 245 ALA A CA 1
ATOM 1741 C C . ALA A 1 227 C 11.615 18.406 -0.181 1.00 23.29 245 ALA A C 1
ATOM 1742 O O . ALA A 1 227 C 12.757 18.135 0.190 1.00 24.41 245 ALA A O 1
ATOM 1744 N N . THR A 1 228 D 10.683 18.865 0.640 1.00 21.70 245 THR A N 1
ATOM 1745 C CA . THR A 1 228 D 10.987 19.104 2.040 1.00 20.24 245 THR A CA 1
ATOM 1746 C C . THR A 1 228 D 10.247 18.113 2.929 1.00 18.46 245 THR A C 1
ATOM 1747 O O . THR A 1 228 D 9.092 17.783 2.692 1.00 17.77 245 THR A O 1
ATOM 1751 N N . CYS A 1 229 E 10.943 17.618 3.941 1.00 17.04 245 CYS A N 1
ATOM 1752 C CA . CYS A 1 229 E 10.317 16.751 4.920 1.00 15.87 245 CYS A CA 1
ATOM 1753 C C . CYS A 1 229 E 9.314 17.503 5.761 1.00 16.57 245 CYS A C 1
ATOM 1754 O O . CYS A 1 229 E 9.426 18.718 5.928 1.00 16.77 245 CYS A O 1
ATOM 1757 N N . PRO A 1 230 F 8.339 16.776 6.323 1.00 16.83 245 PRO A N 1
ATOM 1758 C CA . PRO A 1 230 F 7.370 17.438 7.174 1.00 18.27 245 PRO A CA 1
ATOM 1759 C C . PRO A 1 230 F 8.093 18.019 8.370 1.00 20.64 245 PRO A C 1
ATOM 1760 O O . PRO A 1 230 F 9.112 17.454 8.803 1.00 20.14 245 PRO A O 1
ATOM 1764 N N . PRO A 1 231 G 7.584 19.143 8.900 1.00 22.90 245 PRO A N 1
ATOM 1765 C CA . PRO A 1 231 G 8.211 19.754 10.061 1.00 24.69 245 PRO A CA 1
ATOM 1766 C C . PRO A 1 231 G 7.986 18.899 11.301 1.00 25.49 245 PRO A C 1
ATOM 1767 O O . PRO A 1 231 G 7.021 18.126 11.400 1.00 26.79 245 PRO A O 1
#

Nearest PDB structures (foldseek):
  2aiq-assembly1_A  TM=1.004E+00  e=1.363E-49  Agkistrodon contortrix contortrix
  3sbk-assembly1_A  TM=9.374E-01  e=2.100E-29  Daboia siamensis
  1a0j-assembly1_A  TM=9.546E-01  e=2.100E-25  Salmo salar
  1npm-assembly2_B  TM=9.290E-01  e=1.937E-23  Mus musculus
  2psy-assembly1_A  TM=9.325E-01  e=1.861E-22  Homo sapiens

Radius of gyration: 15.93 Å; Cα contacts (8 Å, |Δi|>4): 674; chains: 1; bounding box: 34×41×41 Å